Protein AF-A0A6A4GXT6-F1 (afdb_monomer_lite)

InterPro domains:
  IPR006710 Glycoside hydrolase, family 43 [PF04616] (9-56)
  IPR013320 Concanavalin A-like lectin/glucanase domain superfamily [SSF49899] (80-183)
  IPR023296 Glycosyl hydrolase, five-bladed beta-propeller domain superfamily [G3DSA:2.115.10.20] (2-77)
  IPR023296 Glycosyl hydrolase, five-bladed beta-propeller domain superfamily [SSF75005] (7-69)
  IPR041542 Beta-xylosidase, C-terminal Concanavalin A-like domain [PF17851] (83-178)
  IPR051795 Glycosyl Hydrolase Family 43 [PTHR42812] (9-191)

Radius of gyration: 23.07 Å; chains: 1; bounding box: 56×50×61 Å

Structure (mmCIF, N/CA/C/O backbone):
data_AF-A0A6A4GXT6-F1
#
_entry.id   AF-A0A6A4GXT6-F1
#
loop_
_atom_site.group_PDB
_atom_site.id
_atom_site.type_symbol
_atom_site.label_atom_id
_atom_site.label_alt_id
_atom_site.label_comp_id
_atom_site.label_asym_id
_atom_site.label_entity_id
_atom_site.label_seq_id
_atom_site.pdbx_PDB_ins_code
_atom_site.Cartn_x
_atom_site.Cartn_y
_atom_site.Cartn_z
_atom_site.occupancy
_atom_site.B_iso_or_equiv
_atom_site.auth_seq_id
_atom_site.auth_comp_id
_atom_site.auth_asym_id
_atom_site.auth_atom_id
_atom_site.pdbx_PDB_model_num
ATOM 1 N N . PHE A 1 1 ? -6.227 9.324 23.892 1.00 53.94 1 PHE A N 1
ATOM 2 C CA . PHE A 1 1 ? -6.160 10.568 23.080 1.00 53.94 1 PHE A CA 1
ATOM 3 C C . PHE A 1 1 ? -5.254 10.322 21.877 1.00 53.94 1 PHE A C 1
ATOM 5 O O . PHE A 1 1 ? -4.279 9.592 22.027 1.00 53.94 1 PHE A O 1
ATOM 12 N N . ASN A 1 2 ? -5.564 10.877 20.700 1.00 60.19 2 ASN A N 1
ATOM 13 C CA . ASN A 1 2 ? -4.659 10.801 19.546 1.00 60.19 2 ASN A CA 1
ATOM 14 C C . ASN A 1 2 ? -3.368 11.574 19.867 1.00 60.19 2 ASN A C 1
ATOM 16 O O . ASN A 1 2 ? -3.453 12.687 20.381 1.00 60.19 2 ASN A O 1
ATOM 20 N N . GLY A 1 3 ? -2.200 10.978 19.624 1.00 63.56 3 GLY A N 1
ATOM 21 C CA . GLY A 1 3 ? -0.915 11.588 19.983 1.00 63.56 3 GLY A CA 1
ATOM 22 C C . GLY A 1 3 ? -0.600 11.590 21.485 1.00 63.56 3 GLY A C 1
ATOM 23 O O . GLY A 1 3 ? 0.217 12.388 21.929 1.00 63.56 3 GLY A O 1
ATOM 24 N N . ALA A 1 4 ? -1.224 10.707 22.280 1.00 72.69 4 ALA A N 1
ATOM 25 C CA . ALA A 1 4 ? -0.886 10.541 23.702 1.00 72.69 4 ALA A CA 1
ATOM 26 C C . ALA A 1 4 ? 0.595 10.173 23.922 1.00 72.69 4 ALA A C 1
ATOM 28 O O . ALA A 1 4 ? 1.181 10.531 24.939 1.00 72.69 4 ALA A O 1
ATOM 29 N N . SER A 1 5 ? 1.187 9.447 22.970 1.00 77.94 5 SER A N 1
ATOM 30 C CA . SER A 1 5 ? 2.614 9.149 22.905 1.00 77.94 5 SER A CA 1
ATOM 31 C C . SER A 1 5 ? 3.018 8.908 21.455 1.00 77.94 5 SER A C 1
ATOM 33 O O . SER A 1 5 ? 2.308 8.219 20.726 1.00 77.94 5 SER A O 1
ATOM 35 N N . MET A 1 6 ? 4.203 9.382 21.066 1.00 75.62 6 MET A N 1
ATOM 36 C CA . MET A 1 6 ? 4.795 9.089 19.755 1.00 75.62 6 MET A CA 1
ATOM 37 C C . MET A 1 6 ? 5.155 7.606 19.576 1.00 75.62 6 MET A C 1
ATOM 39 O O . MET A 1 6 ? 5.381 7.172 18.451 1.00 75.62 6 MET A O 1
ATOM 43 N N . SER A 1 7 ? 5.196 6.833 20.669 1.00 77.69 7 SER A N 1
ATOM 44 C CA . SER A 1 7 ? 5.396 5.377 20.657 1.00 77.69 7 SER A CA 1
ATOM 45 C C . SER A 1 7 ? 4.109 4.573 20.431 1.00 77.69 7 SER A C 1
ATOM 47 O O . SER A 1 7 ? 4.162 3.346 20.415 1.00 77.69 7 SER A O 1
ATOM 49 N N . LEU A 1 8 ? 2.960 5.238 20.287 1.00 82.88 8 LEU A N 1
ATOM 50 C CA . LEU A 1 8 ? 1.647 4.629 20.062 1.00 82.88 8 LEU A CA 1
ATOM 51 C C . LEU A 1 8 ? 1.078 5.031 18.696 1.00 82.88 8 LEU A C 1
ATOM 53 O O . LEU A 1 8 ? 1.678 5.823 17.970 1.00 82.88 8 LEU A O 1
ATOM 57 N N . LEU A 1 9 ? -0.079 4.474 18.323 1.00 86.38 9 LEU A N 1
ATOM 58 C CA . LEU A 1 9 ? -0.711 4.821 17.051 1.00 86.38 9 LEU A CA 1
ATOM 59 C C . LEU A 1 9 ? -1.005 6.322 16.980 1.00 86.38 9 LEU A C 1
ATOM 61 O O . LEU A 1 9 ? -1.659 6.896 17.854 1.00 86.38 9 LEU A O 1
ATOM 65 N N . ASN A 1 10 ? -0.549 6.932 15.892 1.00 85.94 10 ASN A N 1
ATOM 66 C CA . ASN A 1 10 ? -0.682 8.356 15.625 1.00 85.94 10 ASN A CA 1
ATOM 67 C C . ASN A 1 10 ? -1.693 8.608 14.506 1.00 85.94 10 ASN A C 1
ATOM 69 O O . ASN A 1 10 ? -2.135 7.684 13.821 1.00 85.94 10 ASN A O 1
ATOM 73 N N . SER A 1 11 ? -2.061 9.877 14.313 1.00 87.81 11 SER A N 1
ATOM 74 C CA . SER A 1 11 ? -2.965 10.316 13.240 1.00 87.81 11 SER A CA 1
ATOM 75 C C . SER A 1 11 ? -4.284 9.534 13.192 1.00 87.81 11 SER A C 1
ATOM 77 O O . SER A 1 11 ? -4.843 9.331 12.119 1.00 87.81 11 SER A O 1
ATOM 79 N N . THR A 1 12 ? -4.778 9.088 14.351 1.00 89.19 12 THR A N 1
ATOM 80 C CA . THR A 1 12 ? -5.997 8.276 14.438 1.00 89.19 12 THR A CA 1
ATOM 81 C C . THR A 1 12 ? -7.249 9.110 14.156 1.00 89.19 12 THR A C 1
ATOM 83 O O . THR A 1 12 ? -7.393 10.224 14.666 1.00 89.19 12 THR A O 1
ATOM 86 N N . GLY A 1 13 ? -8.166 8.599 13.331 1.00 89.31 13 GLY A N 1
ATOM 87 C CA . GLY A 1 13 ? -9.367 9.341 12.931 1.00 89.31 13 GLY A CA 1
ATOM 88 C C . GLY A 1 13 ? -10.164 8.676 11.810 1.00 89.31 13 GLY A C 1
ATOM 89 O O . GLY A 1 13 ? -9.946 7.505 11.526 1.00 89.31 13 GLY A O 1
ATOM 90 N N . HIS A 1 14 ? -11.085 9.433 11.192 1.00 94.31 14 HIS A N 1
ATOM 91 C CA . HIS A 1 14 ? -11.902 9.016 10.036 1.00 94.31 14 HIS A CA 1
ATOM 92 C C . HIS A 1 14 ? -12.504 7.621 10.221 1.00 94.31 14 HIS A C 1
ATOM 94 O O . HIS A 1 14 ? -12.054 6.646 9.623 1.00 94.31 14 HIS A O 1
ATOM 100 N N . ALA A 1 15 ? -13.446 7.523 11.146 1.00 93.12 15 ALA A N 1
ATOM 101 C CA . ALA A 1 15 ? -13.826 6.238 11.683 1.00 93.12 15 ALA A CA 1
ATOM 102 C C . ALA A 1 15 ? -15.310 5.967 11.555 1.00 93.12 15 ALA A C 1
ATOM 104 O O . ALA A 1 15 ? -16.108 6.882 11.742 1.00 93.12 15 ALA A O 1
ATOM 105 N N . ASP A 1 16 ? -15.616 4.688 11.393 1.00 96.56 16 ASP A N 1
ATOM 106 C CA . ASP A 1 16 ? -16.964 4.147 11.387 1.00 96.56 16 ASP A CA 1
ATOM 107 C C . ASP A 1 16 ? -17.154 3.204 12.572 1.00 96.56 16 ASP A C 1
ATOM 109 O O . ASP A 1 16 ? -16.228 2.503 12.992 1.00 96.56 16 ASP A O 1
ATOM 113 N N . ILE A 1 17 ? -18.366 3.207 13.122 1.00 96.19 17 ILE A N 1
ATOM 114 C CA . ILE A 1 17 ? -18.785 2.336 14.219 1.00 96.19 17 ILE A CA 1
ATOM 115 C C . ILE A 1 17 ? -19.730 1.284 13.644 1.00 96.19 17 ILE A C 1
ATOM 117 O O . ILE A 1 17 ? -20.636 1.608 12.878 1.00 96.19 17 ILE A O 1
ATOM 121 N N . VAL A 1 18 ? -19.532 0.028 14.029 1.00 96.25 18 VAL A N 1
ATOM 122 C CA . VAL A 1 18 ? -20.335 -1.105 13.574 1.00 96.25 18 VAL A CA 1
ATOM 123 C C . VAL A 1 18 ? -20.685 -2.006 14.752 1.00 96.25 18 VAL A C 1
ATOM 125 O O . VAL A 1 18 ? -19.857 -2.246 15.630 1.00 96.25 18 VAL A O 1
ATOM 128 N N . GLN A 1 19 ? -21.914 -2.513 14.767 1.00 96.75 19 GLN A N 1
ATOM 129 C CA . GLN A 1 19 ? -22.313 -3.588 15.666 1.00 96.75 19 GLN A CA 1
ATOM 130 C C . GLN A 1 19 ? -22.129 -4.929 14.951 1.00 96.75 19 GLN A C 1
ATOM 132 O O . GLN A 1 19 ? -22.645 -5.131 13.851 1.00 96.75 19 GLN A O 1
ATOM 137 N N . ALA A 1 20 ? -21.372 -5.835 15.560 1.00 93.94 20 ALA A N 1
ATOM 138 C CA . ALA A 1 20 ? -21.173 -7.188 15.067 1.00 93.94 20 ALA A CA 1
ATOM 139 C C . ALA A 1 20 ? -22.412 -8.072 15.334 1.00 93.94 20 ALA A C 1
ATOM 141 O O . ALA A 1 20 ? -23.245 -7.734 16.180 1.00 93.94 20 ALA A O 1
ATOM 142 N N . PRO A 1 21 ? -22.551 -9.225 14.646 1.00 95.88 21 PRO A N 1
ATOM 143 C CA . PRO A 1 21 ? -23.698 -10.124 14.822 1.00 95.88 21 PRO A CA 1
ATOM 144 C C . PRO A 1 21 ? -23.874 -10.683 16.240 1.00 95.88 21 PRO A C 1
ATOM 146 O O . PRO A 1 21 ? -24.975 -11.077 16.610 1.00 95.88 21 PRO A O 1
ATOM 149 N N . ASP A 1 22 ? -22.802 -10.722 17.031 1.00 93.62 22 ASP A N 1
ATOM 150 C CA . ASP A 1 22 ? -22.818 -11.133 18.438 1.00 93.62 22 ASP A CA 1
ATOM 151 C C . ASP A 1 22 ? -23.231 -9.999 19.397 1.00 93.62 22 ASP A C 1
ATOM 153 O O . ASP A 1 22 ? -23.242 -10.180 20.613 1.00 93.62 22 ASP A O 1
ATOM 157 N N . GLY A 1 23 ? -23.580 -8.827 18.857 1.00 95.38 23 GLY A N 1
ATOM 158 C CA . GLY A 1 23 ? -24.002 -7.647 19.601 1.00 95.38 23 GLY A CA 1
ATOM 159 C C . GLY A 1 23 ? -22.856 -6.753 20.077 1.00 95.38 23 GLY A C 1
ATOM 160 O O . GLY A 1 23 ? -23.138 -5.649 20.553 1.00 95.38 23 GLY A O 1
ATOM 161 N N . GLN A 1 24 ? -21.593 -7.176 19.928 1.00 94.19 24 GLN A N 1
ATOM 162 C CA . GLN A 1 24 ? -20.432 -6.367 20.300 1.00 94.19 24 GLN A CA 1
ATOM 163 C C . GLN A 1 24 ? -20.275 -5.172 19.362 1.00 94.19 24 GLN A C 1
ATOM 165 O O . GLN A 1 24 ? -20.510 -5.268 18.157 1.00 94.19 24 GLN A O 1
ATOM 170 N N . TRP A 1 25 ? -19.839 -4.040 19.906 1.00 96.56 25 TRP A N 1
ATOM 171 C CA . TRP A 1 25 ? -19.593 -2.839 19.121 1.00 96.56 25 TRP A CA 1
ATOM 172 C C . TRP A 1 25 ? -18.109 -2.659 18.839 1.00 96.56 25 TRP A C 1
ATOM 174 O O . TRP A 1 25 ? -17.251 -2.832 19.704 1.00 96.56 25 TRP A O 1
ATOM 184 N N . TRP A 1 26 ? -17.827 -2.258 17.609 1.00 95.25 26 TRP A N 1
ATOM 185 C CA . TRP A 1 26 ? -16.488 -2.104 17.079 1.00 95.25 26 TRP A CA 1
ATOM 186 C C . TRP A 1 26 ? -16.355 -0.781 16.353 1.00 95.25 26 TRP A C 1
ATOM 188 O O . TRP A 1 26 ? -17.323 -0.235 15.824 1.00 95.25 26 TRP A O 1
ATOM 198 N N . ARG A 1 27 ? -15.128 -0.278 16.299 1.00 92.50 27 ARG A N 1
ATOM 199 C CA . ARG A 1 27 ? -14.781 0.893 15.511 1.00 92.50 27 ARG A CA 1
ATOM 200 C C . ARG A 1 27 ? -13.624 0.569 14.592 1.00 92.50 27 ARG A C 1
ATOM 202 O O . ARG A 1 27 ? -12.613 0.022 15.027 1.00 92.50 27 ARG A O 1
ATOM 209 N N . VAL A 1 28 ? -13.789 0.950 13.334 1.00 93.81 28 VAL A N 1
ATOM 210 C CA . VAL A 1 28 ? -12.745 0.916 12.317 1.00 93.81 28 VAL A CA 1
ATOM 211 C C . VAL A 1 28 ? -12.265 2.342 12.116 1.00 93.81 28 VAL A C 1
ATOM 213 O O . VAL A 1 28 ? -13.079 3.236 11.902 1.00 93.81 28 VAL A O 1
ATOM 216 N N . ALA A 1 29 ? -10.962 2.580 12.203 1.00 92.44 29 ALA A N 1
ATOM 217 C CA . ALA A 1 29 ? -10.384 3.901 11.982 1.00 92.44 29 ALA A CA 1
ATOM 218 C C . ALA A 1 29 ? -9.054 3.788 11.251 1.00 92.44 29 ALA A C 1
ATOM 220 O O . ALA A 1 29 ? -8.362 2.774 11.349 1.00 92.44 29 ALA A O 1
ATOM 221 N N . LEU A 1 30 ? -8.666 4.861 10.568 1.00 92.19 30 LEU A N 1
ATOM 222 C CA . LEU A 1 30 ? -7.298 4.965 10.087 1.00 92.19 30 LEU A CA 1
ATOM 223 C C . LEU A 1 30 ? -6.350 5.341 11.231 1.00 92.19 30 LEU A C 1
ATOM 225 O O . LEU A 1 30 ? -6.755 5.990 12.199 1.00 92.19 30 LEU A O 1
ATOM 229 N N . GLY A 1 31 ? -5.085 4.963 11.095 1.00 88.62 31 GLY A N 1
ATOM 230 C CA . GLY A 1 31 ? -3.996 5.358 11.980 1.00 88.62 31 GLY A CA 1
ATOM 231 C C . GLY A 1 31 ? -2.642 5.174 11.305 1.00 88.62 31 GLY A C 1
ATOM 232 O O . GLY A 1 31 ? -2.542 4.582 10.233 1.00 88.62 31 GLY A O 1
ATOM 233 N N . VAL A 1 32 ? -1.591 5.690 11.926 1.00 86.00 32 VAL A N 1
ATOM 234 C CA . VAL A 1 32 ? -0.210 5.562 11.456 1.00 86.00 32 VAL A CA 1
ATOM 235 C C . VAL A 1 32 ? 0.605 4.924 12.567 1.00 86.00 32 VAL A C 1
ATOM 237 O O . VAL A 1 32 ? 0.578 5.389 13.711 1.00 86.00 32 VAL A O 1
ATOM 240 N N . ARG A 1 33 ? 1.331 3.851 12.245 1.00 84.12 33 ARG A N 1
ATOM 241 C CA . ARG A 1 33 ? 2.234 3.228 13.214 1.00 84.12 33 ARG A CA 1
ATOM 242 C C . ARG A 1 33 ? 3.416 4.138 13.538 1.00 84.12 33 ARG A C 1
ATOM 244 O O . ARG A 1 33 ? 3.899 4.834 12.643 1.00 84.12 33 ARG A O 1
ATOM 251 N N . PRO A 1 34 ? 3.918 4.106 14.783 1.00 78.62 34 PRO A N 1
ATOM 252 C CA . PRO A 1 34 ? 5.216 4.677 15.108 1.00 78.62 34 PRO A CA 1
ATOM 253 C C . PRO A 1 34 ? 6.285 4.120 14.176 1.00 78.62 34 PRO A C 1
ATOM 255 O O . PRO A 1 34 ? 6.460 2.906 14.081 1.00 78.62 34 PRO A O 1
ATOM 258 N N . GLN A 1 35 ? 7.012 5.002 13.507 1.00 70.75 35 GLN A N 1
ATOM 259 C CA . GLN A 1 35 ? 8.153 4.631 12.684 1.00 70.75 35 GLN A CA 1
ATOM 260 C C . GLN A 1 35 ? 9.295 5.601 12.948 1.00 70.75 35 GLN A C 1
ATOM 262 O O . GLN A 1 35 ? 9.080 6.783 13.220 1.00 70.75 35 GLN A O 1
ATOM 267 N N . THR A 1 36 ? 10.519 5.087 12.880 1.00 61.12 36 THR A N 1
ATOM 268 C CA . THR A 1 36 ? 11.744 5.889 12.982 1.00 61.12 36 THR A CA 1
ATOM 269 C C . THR A 1 36 ? 12.091 6.584 11.663 1.00 61.12 36 THR A C 1
ATOM 271 O O . THR A 1 36 ? 12.907 7.501 11.658 1.00 61.12 36 THR A O 1
ATOM 274 N N . THR A 1 37 ? 11.469 6.173 10.554 1.00 56.59 37 THR A N 1
ATOM 275 C CA . THR A 1 37 ? 11.710 6.673 9.194 1.00 56.59 37 THR A CA 1
ATOM 276 C C . THR A 1 37 ? 10.385 6.999 8.500 1.00 56.59 37 THR A C 1
ATOM 278 O O . THR A 1 37 ? 9.391 6.320 8.733 1.00 56.59 37 THR A O 1
ATOM 281 N N . GLY A 1 38 ? 10.369 8.066 7.693 1.00 53.09 38 GLY A N 1
ATOM 282 C CA . GLY A 1 38 ? 9.191 8.852 7.284 1.00 53.09 38 GLY A CA 1
ATOM 283 C C . GLY A 1 38 ? 8.141 8.224 6.353 1.00 53.09 38 GLY A C 1
ATOM 284 O O . GLY A 1 38 ? 7.544 8.952 5.562 1.00 53.09 38 GLY A O 1
ATOM 285 N N . ASP A 1 39 ? 7.867 6.925 6.452 1.00 57.81 39 ASP A N 1
ATOM 286 C CA . ASP A 1 39 ? 6.781 6.276 5.710 1.00 57.81 39 ASP A CA 1
ATOM 287 C C . ASP A 1 39 ? 5.455 6.388 6.484 1.00 57.81 39 ASP A C 1
ATOM 289 O O . ASP A 1 39 ? 5.009 5.467 7.167 1.00 57.81 39 ASP A O 1
ATOM 293 N N . TYR A 1 40 ? 4.784 7.537 6.379 1.00 65.19 40 TYR A N 1
ATOM 294 C CA . TYR A 1 40 ? 3.529 7.828 7.095 1.00 65.19 40 TYR A CA 1
ATOM 295 C C . TYR A 1 40 ? 2.277 7.296 6.381 1.00 65.19 40 TYR A C 1
ATOM 297 O O . TYR A 1 40 ? 1.284 8.010 6.209 1.00 65.19 40 TYR A O 1
ATOM 305 N N . ASN A 1 41 ? 2.307 6.036 5.951 1.00 76.25 41 ASN A N 1
ATOM 306 C CA . ASN A 1 41 ? 1.123 5.410 5.374 1.00 76.25 41 ASN A CA 1
ATOM 307 C C . ASN A 1 41 ? 0.047 5.208 6.446 1.00 76.25 41 ASN A C 1
ATOM 309 O O . ASN A 1 41 ? 0.335 4.863 7.593 1.00 76.25 41 ASN A O 1
ATOM 313 N N . ARG A 1 42 ? -1.209 5.436 6.055 1.00 86.88 42 ARG A N 1
ATOM 314 C CA . ARG A 1 42 ? -2.372 5.208 6.915 1.00 86.88 42 ARG A CA 1
ATOM 315 C C . ARG A 1 42 ? -2.815 3.761 6.763 1.00 86.88 42 ARG A C 1
ATOM 317 O O . ARG A 1 42 ? -3.048 3.306 5.647 1.00 86.88 42 ARG A O 1
ATOM 324 N N . GLU A 1 43 ? -2.956 3.079 7.882 1.00 87.06 43 GLU A N 1
ATOM 325 C CA . GLU A 1 43 ? -3.436 1.706 7.978 1.00 87.06 43 GLU A CA 1
ATOM 326 C C . GLU A 1 43 ? -4.788 1.684 8.684 1.00 87.06 43 GLU A C 1
ATOM 328 O O . GLU A 1 43 ? -5.135 2.617 9.412 1.00 87.06 43 GLU A O 1
ATOM 333 N N . THR A 1 44 ? -5.550 0.620 8.463 1.00 88.81 44 THR A N 1
ATOM 334 C CA . THR A 1 44 ? -6.856 0.427 9.090 1.00 88.81 44 THR A CA 1
ATOM 335 C C . THR A 1 44 ? -6.702 -0.365 10.383 1.00 88.81 44 THR A C 1
ATOM 337 O O . THR A 1 44 ? -6.139 -1.456 10.380 1.00 88.81 44 THR A O 1
ATOM 340 N N . PHE A 1 45 ? -7.241 0.169 11.476 1.00 88.38 45 PHE A N 1
ATOM 341 C CA . PHE A 1 45 ? -7.244 -0.452 12.797 1.00 88.38 45 PHE A CA 1
ATOM 342 C C . PHE A 1 45 ? -8.670 -0.710 13.268 1.00 88.38 45 PHE A C 1
ATOM 344 O O . PHE A 1 45 ? -9.581 0.064 12.968 1.00 88.38 45 PHE A O 1
ATOM 351 N N . LEU A 1 46 ? -8.833 -1.780 14.043 1.00 90.31 46 LEU A N 1
ATOM 352 C CA . LEU A 1 46 ? -10.087 -2.201 14.654 1.00 90.31 46 LEU A CA 1
ATOM 353 C C . LEU A 1 46 ? -9.930 -2.197 16.179 1.00 90.31 46 LEU A C 1
ATOM 355 O O . LEU A 1 46 ? -8.927 -2.688 16.693 1.00 90.31 46 LEU A O 1
ATOM 359 N N . PHE A 1 47 ? -10.903 -1.645 16.901 1.00 90.94 47 PHE A N 1
ATOM 360 C CA . PHE A 1 47 ? -10.883 -1.583 18.366 1.00 90.94 47 PHE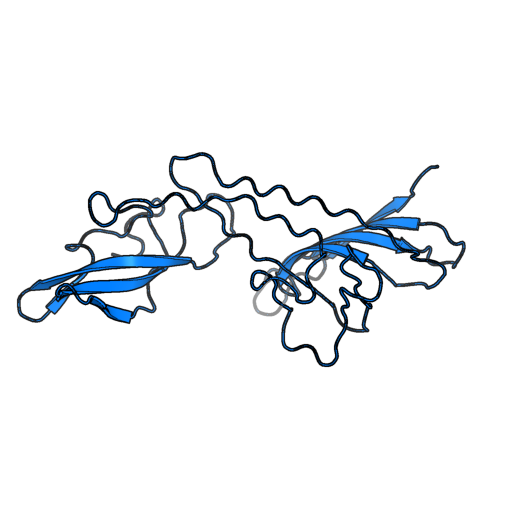 A CA 1
ATOM 361 C C . PHE A 1 47 ? -12.299 -1.628 18.959 1.00 90.94 47 PHE A C 1
ATOM 363 O O . PHE A 1 47 ? -13.258 -1.258 18.271 1.00 90.94 47 PHE A O 1
ATOM 370 N N . PRO A 1 48 ? -12.450 -2.096 20.213 1.00 93.75 48 PRO A N 1
ATOM 371 C CA . PRO A 1 48 ? -13.759 -2.288 20.821 1.00 93.75 48 PRO A CA 1
ATOM 372 C C . PRO A 1 48 ? -14.403 -0.951 21.195 1.00 93.75 48 PRO A C 1
ATOM 374 O O . PRO A 1 48 ? -13.724 0.047 21.468 1.00 93.75 48 PRO A O 1
ATOM 377 N N . VAL A 1 49 ? -15.731 -0.951 21.235 1.00 95.62 49 VAL A N 1
ATOM 378 C CA . VAL A 1 49 ? -16.555 0.170 21.686 1.00 95.62 49 VAL A CA 1
ATOM 379 C C . VAL A 1 49 ? -17.491 -0.328 22.778 1.00 95.62 49 VAL A C 1
ATOM 381 O O . VAL A 1 49 ? -18.216 -1.302 22.591 1.00 95.62 49 VAL A O 1
ATOM 384 N N . THR A 1 50 ? -17.485 0.350 23.918 1.00 95.31 50 THR A N 1
ATOM 385 C CA . THR A 1 50 ? -18.498 0.188 24.966 1.00 95.31 50 THR A CA 1
ATOM 386 C C . THR A 1 50 ? -19.425 1.396 24.973 1.00 95.31 50 THR A C 1
ATOM 388 O O . THR A 1 50 ? -19.123 2.412 24.353 1.00 95.31 50 THR A O 1
ATOM 391 N N . TRP A 1 51 ? -20.571 1.286 25.638 1.00 96.00 51 TRP A N 1
ATOM 392 C CA . TRP A 1 51 ? -21.523 2.385 25.784 1.00 96.00 51 TRP A CA 1
ATOM 393 C C . TRP A 1 51 ? -21.708 2.685 27.267 1.00 96.00 51 TRP A C 1
ATOM 395 O O . TRP A 1 51 ? -22.010 1.778 28.041 1.00 96.00 51 TRP A O 1
ATOM 405 N N . GLU A 1 52 ? -21.520 3.943 27.648 1.00 96.44 52 GLU A N 1
ATOM 406 C CA . GLU A 1 52 ? -21.685 4.446 29.013 1.00 96.44 52 GLU A CA 1
ATOM 407 C C . GLU A 1 52 ? -22.554 5.701 28.936 1.00 96.44 52 GLU A C 1
ATOM 409 O O . GLU A 1 52 ? -22.228 6.620 28.190 1.00 96.44 52 GLU A O 1
ATOM 414 N N . ASP A 1 53 ? -23.691 5.717 29.638 1.00 96.06 53 ASP A N 1
ATOM 415 C CA . ASP A 1 53 ? -24.653 6.830 29.618 1.00 96.06 53 ASP A CA 1
ATOM 416 C C . ASP A 1 53 ? -25.023 7.305 28.197 1.00 96.06 53 ASP A C 1
ATOM 418 O O . ASP A 1 53 ? -25.038 8.497 27.901 1.00 96.06 53 ASP A O 1
ATOM 422 N N . GLU A 1 54 ? -25.287 6.348 27.299 1.00 95.25 54 GLU A N 1
ATOM 423 C CA . GLU A 1 54 ? -25.594 6.568 25.871 1.00 95.25 54 GLU A CA 1
ATOM 424 C C . GLU A 1 54 ? -24.443 7.161 25.032 1.00 95.25 54 GLU A C 1
ATOM 426 O O . GLU A 1 54 ? -24.615 7.431 23.842 1.00 95.25 54 GLU A O 1
ATOM 431 N N . TRP A 1 55 ? -23.238 7.283 25.597 1.00 96.06 55 TRP A N 1
ATOM 432 C CA . TRP A 1 55 ? -22.040 7.724 24.888 1.00 96.06 55 TRP A CA 1
ATOM 433 C C . TRP A 1 55 ? -21.111 6.555 24.540 1.00 96.06 55 TRP A C 1
ATOM 435 O O . TRP A 1 55 ? -20.829 5.707 25.391 1.00 96.06 55 TRP A O 1
ATOM 445 N N . PRO A 1 56 ? -20.577 6.502 23.305 1.00 94.81 56 PRO A N 1
ATOM 446 C CA . PRO A 1 56 ? -19.616 5.480 22.933 1.00 94.81 56 PRO A CA 1
ATOM 447 C C . PRO A 1 56 ? -18.248 5.767 23.563 1.00 94.81 56 PRO A C 1
ATOM 449 O O . PRO A 1 56 ? -17.645 6.823 23.360 1.00 94.81 56 PRO A O 1
ATOM 452 N N . VAL A 1 57 ? -17.719 4.775 24.269 1.00 94.62 57 VAL A N 1
ATOM 453 C CA . VAL A 1 57 ? -16.386 4.771 24.863 1.00 94.62 57 VAL A CA 1
ATOM 454 C C . VAL A 1 57 ? -15.490 3.855 24.040 1.00 94.62 57 VAL A C 1
ATOM 456 O O . VAL A 1 57 ? -15.645 2.635 23.997 1.00 94.62 57 VAL A O 1
ATOM 459 N N . PHE A 1 58 ? -14.529 4.459 23.348 1.00 92.00 58 PHE A N 1
ATOM 460 C CA . PHE A 1 58 ? -13.614 3.733 22.474 1.00 92.00 58 PHE A CA 1
ATOM 461 C C . PHE A 1 58 ? -12.453 3.150 23.257 1.00 92.00 58 PHE A C 1
ATOM 463 O O . PHE A 1 58 ? -11.815 3.869 24.027 1.00 92.00 58 PHE A O 1
ATOM 470 N N . ASN A 1 59 ? -12.153 1.873 23.015 1.00 91.69 59 ASN A N 1
ATOM 471 C CA . ASN A 1 59 ? -11.038 1.170 23.641 1.00 91.69 59 ASN A CA 1
ATOM 472 C C . ASN A 1 59 ? -10.994 1.371 25.170 1.00 91.69 59 ASN A C 1
ATOM 474 O O . ASN A 1 59 ? -9.930 1.598 25.741 1.00 91.69 59 ASN A O 1
ATOM 478 N N . HIS A 1 60 ? -12.158 1.395 25.830 1.00 90.88 60 HIS A N 1
ATOM 479 C CA . HIS A 1 60 ? -12.279 1.643 27.275 1.00 90.88 60 HIS A CA 1
ATOM 480 C C . HIS A 1 60 ? -11.573 2.933 27.755 1.00 90.88 60 HIS A C 1
ATOM 482 O O . HIS A 1 60 ? -10.981 2.979 28.834 1.00 90.88 60 HIS A O 1
ATOM 488 N N . GLY A 1 61 ? -11.549 3.971 26.911 1.00 89.94 61 GLY A N 1
ATOM 489 C CA . GLY A 1 61 ? -10.878 5.245 27.185 1.00 89.94 61 GLY A CA 1
ATOM 490 C C . GLY A 1 61 ? -9.349 5.208 27.051 1.00 89.94 61 GLY A C 1
ATOM 491 O O . GLY A 1 61 ? -8.694 6.234 27.249 1.00 89.94 61 GLY A O 1
ATOM 492 N N . GLN A 1 62 ? -8.762 4.064 26.688 1.00 88.44 62 GLN A N 1
ATOM 493 C CA . GLN A 1 62 ? -7.315 3.889 26.584 1.00 88.44 62 GLN A CA 1
ATOM 494 C C . GLN A 1 62 ? -6.764 4.360 25.227 1.00 88.44 62 GLN A C 1
ATOM 496 O O . GLN A 1 62 ? -7.446 4.268 24.198 1.00 88.44 62 GLN A O 1
ATOM 501 N N . PRO A 1 63 ? -5.508 4.846 25.176 1.00 86.56 63 PRO A N 1
ATOM 502 C CA . PRO A 1 63 ? -4.812 5.110 23.919 1.00 86.56 63 PRO A CA 1
ATOM 503 C C . PRO A 1 63 ? -4.792 3.892 22.985 1.00 86.56 63 PRO A C 1
ATOM 505 O O . PRO A 1 63 ? -4.729 2.753 23.441 1.00 86.56 63 PRO A O 1
ATOM 508 N N . LEU A 1 64 ? -4.813 4.138 21.674 1.00 86.06 64 LEU A N 1
ATOM 509 C CA . LEU A 1 64 ? -4.744 3.075 20.674 1.00 86.06 64 LEU A CA 1
ATOM 510 C C . LEU A 1 64 ? -3.291 2.631 20.454 1.00 86.06 64 LEU A C 1
ATOM 512 O O . LEU A 1 64 ? -2.394 3.453 20.255 1.00 86.06 64 LEU A O 1
ATOM 516 N N . SER A 1 65 ? -3.075 1.321 20.455 1.00 82.81 65 SER A N 1
ATOM 517 C CA . SER A 1 65 ? -1.806 0.646 20.166 1.00 82.81 65 SER A CA 1
ATOM 518 C C . SER A 1 65 ? -1.953 -0.267 18.949 1.00 82.81 65 SER A C 1
ATOM 520 O O . SER A 1 65 ? -3.060 -0.546 18.496 1.00 82.81 65 SER A O 1
ATOM 522 N N . THR A 1 66 ? -0.829 -0.737 18.405 1.00 79.69 66 THR A N 1
ATOM 523 C CA . THR A 1 66 ? -0.812 -1.685 17.275 1.00 79.69 66 THR A CA 1
ATOM 524 C C . THR A 1 66 ? -1.463 -3.021 17.607 1.00 79.69 66 THR A C 1
ATOM 526 O O . THR A 1 66 ? -1.993 -3.681 16.723 1.00 79.69 66 THR A O 1
ATOM 529 N N . GLU A 1 67 ? -1.410 -3.413 18.876 1.00 79.31 67 GLU A N 1
ATOM 530 C CA . GLU A 1 67 ? -2.002 -4.635 19.401 1.00 79.31 67 GLU A CA 1
ATOM 531 C C . GLU A 1 67 ? -2.776 -4.279 20.670 1.00 79.31 67 GLU A C 1
ATOM 533 O O . GLU A 1 67 ? -2.266 -3.535 21.515 1.00 79.31 67 GLU A O 1
ATOM 538 N N . ILE A 1 68 ? -3.998 -4.797 20.803 1.00 81.12 68 ILE A N 1
ATOM 539 C CA . ILE A 1 68 ? -4.831 -4.627 21.998 1.00 81.12 68 ILE A CA 1
ATOM 540 C C . ILE A 1 68 ? -5.056 -6.022 22.600 1.00 81.12 68 ILE A C 1
ATOM 542 O O . ILE A 1 68 ? -5.783 -6.830 22.012 1.00 81.12 68 ILE A O 1
ATOM 546 N N . PRO A 1 69 ? -4.401 -6.354 23.729 1.00 79.25 69 PRO A N 1
ATOM 547 C CA . PRO A 1 69 ? -4.494 -7.681 24.327 1.00 79.25 69 PRO A CA 1
ATOM 548 C C . PRO A 1 69 ? -5.933 -8.063 24.678 1.00 79.25 69 PRO A C 1
ATOM 550 O O . PRO A 1 69 ? -6.686 -7.249 25.205 1.00 79.25 69 PRO A O 1
ATOM 553 N N . GLY A 1 70 ? -6.302 -9.320 24.422 1.00 78.25 70 GLY A N 1
ATOM 554 C CA . GLY A 1 70 ? -7.602 -9.868 24.825 1.00 78.25 70 GLY A CA 1
ATOM 555 C C . GLY A 1 70 ? -8.802 -9.405 23.993 1.00 78.25 70 GLY A C 1
ATOM 556 O O . GLY A 1 70 ? -9.923 -9.759 24.337 1.00 78.25 70 GLY A O 1
ATOM 557 N N . VAL A 1 71 ? -8.583 -8.650 22.910 1.00 80.06 71 VAL A N 1
ATOM 558 C CA . VAL A 1 71 ? -9.659 -8.146 22.039 1.00 80.06 71 VAL A CA 1
ATOM 559 C C . VAL A 1 71 ? -9.977 -9.115 20.902 1.00 80.06 71 VAL A C 1
ATOM 561 O O . VAL A 1 71 ? -11.114 -9.548 20.760 1.00 80.06 71 VAL A O 1
ATOM 564 N N . LEU A 1 72 ? -8.979 -9.484 20.100 1.00 76.88 72 LEU A N 1
ATOM 565 C CA . LEU A 1 72 ? -9.115 -10.481 19.038 1.00 76.88 72 LEU A CA 1
ATOM 566 C C . LEU A 1 72 ? -7.912 -11.417 19.052 1.00 76.88 72 LEU A C 1
ATOM 568 O O . LEU A 1 72 ? -6.798 -11.022 19.403 1.00 76.88 72 LEU A O 1
ATOM 572 N N . THR A 1 73 ? -8.140 -12.672 18.670 1.00 75.62 73 THR A N 1
ATOM 573 C CA . THR A 1 73 ? -7.051 -13.625 18.466 1.00 75.62 73 THR A CA 1
ATOM 574 C C . THR A 1 73 ? -6.287 -13.248 17.204 1.00 75.62 73 THR A C 1
ATOM 576 O O . THR A 1 73 ? -6.879 -13.122 16.133 1.00 75.62 73 THR A O 1
ATOM 579 N N . ASP A 1 74 ? -4.972 -13.093 17.339 1.00 69.94 74 ASP A N 1
ATOM 580 C CA . ASP A 1 74 ? -4.074 -12.889 16.208 1.00 69.94 74 ASP A CA 1
ATOM 581 C C . ASP A 1 74 ? -4.152 -14.095 15.261 1.00 69.94 74 ASP A C 1
ATOM 583 O O . ASP A 1 74 ? -3.848 -15.227 15.651 1.00 69.94 74 ASP A O 1
ATOM 587 N N . GLN A 1 75 ? -4.599 -13.861 14.028 1.00 65.56 75 GLN A N 1
ATOM 588 C CA . GLN A 1 75 ? -4.616 -14.881 12.988 1.00 65.56 75 GLN A CA 1
ATOM 589 C C . GLN A 1 75 ? -3.328 -14.794 12.165 1.00 65.56 75 GLN A C 1
ATOM 591 O O . GLN A 1 75 ? -2.935 -13.734 11.679 1.00 65.56 75 GLN A O 1
ATOM 596 N N . SER A 1 76 ? -2.653 -15.929 11.981 1.00 60.34 76 SER A N 1
ATOM 597 C CA . SER A 1 76 ? -1.419 -15.993 11.197 1.00 60.34 76 SER A CA 1
ATOM 598 C C . SER A 1 76 ? -1.722 -15.815 9.706 1.00 60.34 76 SER A C 1
ATOM 600 O O . SER A 1 76 ? -2.195 -16.747 9.058 1.00 60.34 76 SER A O 1
ATOM 602 N N . HIS A 1 77 ? -1.419 -14.639 9.152 1.00 57.41 77 HIS A N 1
ATOM 603 C CA . HIS A 1 77 ? -1.699 -14.313 7.744 1.00 57.41 77 HIS A CA 1
ATOM 604 C C . HIS A 1 77 ? -0.463 -14.060 6.876 1.00 57.41 77 HIS A C 1
ATOM 606 O O . HIS A 1 77 ? -0.591 -13.643 5.725 1.00 57.41 77 HIS A O 1
ATOM 612 N N . LEU A 1 78 ? 0.746 -14.309 7.377 1.00 62.19 78 LEU A N 1
ATOM 613 C CA . LEU A 1 78 ? 1.946 -14.093 6.572 1.00 62.19 78 LEU A CA 1
ATOM 614 C C . LEU A 1 78 ? 2.175 -15.298 5.655 1.00 62.19 78 LEU A C 1
ATOM 616 O O . LEU A 1 78 ? 2.839 -16.260 6.028 1.00 62.19 78 LEU A O 1
ATOM 620 N N . SER A 1 79 ? 1.594 -15.236 4.458 1.00 65.44 79 SER A N 1
ATOM 621 C CA . SER A 1 79 ? 1.998 -16.075 3.331 1.00 65.44 79 SER A CA 1
ATOM 622 C C . SER A 1 79 ? 2.941 -15.285 2.429 1.00 65.44 79 SER A C 1
ATOM 624 O O . SER A 1 79 ? 2.765 -14.082 2.212 1.00 65.44 79 SER A O 1
ATOM 626 N N . ASP A 1 80 ? 3.972 -15.957 1.926 1.00 71.94 80 ASP A N 1
ATOM 627 C CA . ASP A 1 80 ? 4.810 -15.384 0.884 1.00 71.94 80 ASP A CA 1
ATOM 628 C C . ASP A 1 80 ? 3.955 -15.169 -0.368 1.00 71.94 80 ASP A C 1
ATOM 630 O O . ASP A 1 80 ? 3.296 -16.087 -0.853 1.00 71.94 80 ASP A O 1
ATOM 634 N N . PHE A 1 81 ? 3.974 -13.951 -0.907 1.00 77.81 81 PHE A N 1
ATOM 635 C CA . PHE A 1 81 ? 3.337 -13.672 -2.188 1.00 77.81 81 PHE A CA 1
ATOM 636 C C . PHE A 1 81 ? 4.291 -14.022 -3.330 1.00 77.81 81 PHE A C 1
ATOM 638 O O . PHE A 1 81 ? 5.382 -13.449 -3.425 1.00 77.81 81 PHE A O 1
ATOM 645 N N . TYR A 1 82 ? 3.845 -14.904 -4.218 1.00 82.31 82 TYR A N 1
ATOM 646 C CA . TYR A 1 82 ? 4.540 -15.284 -5.439 1.00 82.31 82 TYR A CA 1
ATOM 647 C C . TYR A 1 82 ? 3.533 -15.387 -6.584 1.00 82.31 82 TYR A C 1
ATOM 649 O O . TYR A 1 82 ? 2.492 -16.016 -6.427 1.00 82.31 82 TYR A O 1
ATOM 657 N N . ASP A 1 83 ? 3.863 -14.776 -7.720 1.00 85.56 83 ASP A N 1
ATOM 658 C CA . ASP A 1 83 ? 3.091 -14.876 -8.957 1.00 85.56 83 ASP A CA 1
ATOM 659 C C . ASP A 1 83 ? 4.047 -15.291 -10.084 1.00 85.56 83 ASP A C 1
ATOM 661 O O . ASP A 1 83 ? 5.063 -14.629 -10.330 1.00 85.56 83 ASP A O 1
ATOM 665 N N . ASP A 1 84 ? 3.750 -16.423 -10.718 1.00 89.62 84 ASP A N 1
ATOM 666 C CA . ASP A 1 84 ? 4.480 -16.959 -11.869 1.00 89.62 84 ASP A CA 1
ATOM 667 C C . ASP A 1 84 ? 3.850 -16.563 -13.212 1.00 89.62 84 ASP A C 1
ATOM 669 O O . ASP A 1 84 ? 4.357 -16.940 -14.271 1.00 89.62 84 ASP A O 1
ATOM 673 N N . PHE A 1 85 ? 2.768 -15.779 -13.177 1.00 90.88 85 PHE A N 1
ATOM 674 C CA . PHE A 1 85 ? 2.038 -15.287 -14.338 1.00 90.88 85 PHE A CA 1
ATOM 675 C C . PHE A 1 85 ? 1.522 -16.405 -15.258 1.00 90.88 85 PHE A C 1
ATOM 677 O O . PHE A 1 85 ? 1.468 -16.239 -16.481 1.00 90.88 85 PHE A O 1
ATOM 684 N N . THR A 1 86 ? 1.162 -17.558 -14.684 1.00 92.31 86 THR A N 1
ATOM 685 C CA . THR A 1 86 ? 0.506 -18.663 -15.408 1.00 92.31 86 THR A CA 1
ATOM 686 C C . THR A 1 86 ? -1.017 -18.531 -15.462 1.00 92.31 86 THR A C 1
ATOM 688 O O . THR A 1 86 ? -1.646 -19.116 -16.343 1.00 92.31 86 THR A O 1
ATOM 691 N N . SER A 1 87 ? -1.604 -17.735 -14.563 1.00 91.06 87 SER A N 1
ATOM 692 C CA . SER A 1 87 ? -3.033 -17.404 -14.554 1.00 91.06 87 SER A CA 1
ATOM 693 C C . SER A 1 87 ? -3.456 -16.618 -15.805 1.00 91.06 87 SER A C 1
ATOM 695 O O . SER A 1 87 ? -2.684 -15.842 -16.371 1.00 91.06 87 SER A O 1
ATOM 697 N N . GLU A 1 88 ? -4.719 -16.771 -16.217 1.00 89.12 88 GLU A N 1
ATOM 698 C CA . GLU A 1 88 ? -5.318 -15.990 -17.311 1.00 89.12 88 GLU A CA 1
ATOM 699 C C . GLU A 1 88 ? -5.576 -14.526 -16.919 1.00 89.12 88 GLU A C 1
ATOM 701 O O . GLU A 1 88 ? -5.613 -13.640 -17.778 1.00 89.12 88 GLU A O 1
ATOM 706 N N . THR A 1 89 ? -5.732 -14.263 -15.619 1.00 91.25 89 THR A N 1
ATOM 707 C CA . THR A 1 89 ? -5.990 -12.935 -15.057 1.00 91.25 89 THR A CA 1
ATOM 708 C C . THR A 1 89 ? -4.943 -12.561 -14.021 1.00 91.25 89 THR A C 1
ATOM 710 O O . THR A 1 89 ? -4.446 -13.413 -13.286 1.00 91.25 89 THR A O 1
ATOM 713 N N . LEU A 1 90 ? -4.646 -11.264 -13.943 1.00 89.88 90 LEU A N 1
ATOM 714 C CA . LEU A 1 90 ? -3.733 -10.712 -12.949 1.00 89.88 90 LEU A CA 1
ATOM 715 C C . LEU A 1 90 ? -4.334 -10.867 -11.542 1.00 89.88 90 LEU A C 1
ATOM 717 O O . LEU A 1 90 ? -5.535 -10.651 -11.371 1.00 89.88 90 LEU A O 1
ATOM 721 N N . ASP A 1 91 ? -3.512 -11.230 -10.555 1.00 88.88 91 ASP A N 1
ATOM 722 C CA . ASP A 1 91 ? -3.961 -11.348 -9.165 1.00 88.88 91 ASP A CA 1
ATOM 723 C C . ASP A 1 91 ? -4.528 -10.016 -8.640 1.00 88.88 91 ASP A C 1
ATOM 725 O O . ASP A 1 91 ? -4.063 -8.930 -9.000 1.00 88.88 91 ASP A O 1
ATOM 729 N N . ILE A 1 92 ? -5.522 -10.091 -7.753 1.00 87.06 92 ILE A N 1
ATOM 730 C CA . ILE A 1 92 ? -6.197 -8.911 -7.190 1.00 87.06 92 ILE A CA 1
ATOM 731 C C . ILE A 1 92 ? -5.256 -8.003 -6.380 1.00 87.06 92 ILE A C 1
ATOM 733 O O . ILE A 1 92 ? -5.556 -6.830 -6.163 1.00 87.06 92 ILE A O 1
ATOM 737 N N . SER A 1 93 ? -4.100 -8.515 -5.951 1.00 85.19 93 SER A N 1
ATOM 738 C CA . SER A 1 93 ? -3.075 -7.747 -5.237 1.00 85.19 93 SER A CA 1
ATOM 739 C C . SER A 1 93 ? -2.391 -6.691 -6.107 1.00 85.19 93 SER A C 1
ATOM 741 O O . SER A 1 93 ? -1.720 -5.798 -5.575 1.00 85.19 93 SER A O 1
ATOM 743 N N . TYR A 1 94 ? -2.510 -6.796 -7.432 1.00 88.12 94 TYR A N 1
ATOM 744 C CA . TYR A 1 94 ? -1.956 -5.815 -8.348 1.00 88.12 94 TYR A CA 1
ATOM 745 C C . TYR A 1 94 ? -2.891 -4.626 -8.539 1.00 88.12 94 TYR A C 1
ATOM 747 O O . TYR A 1 94 ? -4.099 -4.767 -8.711 1.00 88.12 94 TYR A O 1
ATOM 755 N N . TYR A 1 95 ? -2.303 -3.437 -8.606 1.00 87.75 95 TYR A N 1
ATOM 756 C CA . TYR A 1 95 ? -3.011 -2.215 -8.956 1.00 87.75 95 TYR A CA 1
ATOM 757 C C . TYR A 1 95 ? -2.286 -1.457 -10.066 1.00 87.75 95 TYR A C 1
ATOM 759 O O . TYR A 1 95 ? -1.079 -1.606 -10.292 1.00 87.75 95 TYR A O 1
ATOM 767 N N . PHE A 1 96 ? -3.047 -0.611 -10.753 1.00 88.06 96 PHE A N 1
ATOM 768 C CA . PHE A 1 96 ? -2.531 0.305 -11.757 1.00 88.06 96 PHE A CA 1
ATOM 769 C C . PHE A 1 96 ? -2.447 1.708 -11.181 1.00 88.06 96 PHE A C 1
ATOM 771 O O . PHE A 1 96 ? -3.311 2.140 -10.415 1.00 88.06 96 PHE A O 1
ATOM 778 N N . LEU A 1 97 ? -1.415 2.445 -11.583 1.00 85.94 97 LEU A N 1
ATOM 779 C CA . LEU A 1 97 ? -1.384 3.874 -11.323 1.00 85.94 97 LEU A CA 1
ATOM 780 C C . LEU A 1 97 ? -2.480 4.547 -12.159 1.00 85.94 97 LEU A C 1
ATOM 782 O O . LEU A 1 97 ? -2.352 4.650 -13.380 1.00 85.94 97 LEU A O 1
ATOM 786 N N . ARG A 1 98 ? -3.526 5.041 -11.483 1.00 84.75 98 ARG A N 1
ATOM 787 C CA . ARG A 1 98 ? -4.705 5.685 -12.095 1.00 84.75 98 ARG A CA 1
ATOM 788 C C . ARG A 1 98 ? -5.488 4.723 -13.005 1.00 84.75 98 ARG A C 1
ATOM 790 O O . ARG A 1 98 ? -5.297 3.511 -12.981 1.00 84.75 98 ARG A O 1
ATOM 797 N N . THR A 1 99 ? -6.402 5.275 -13.800 1.00 85.56 99 THR A N 1
ATOM 798 C CA . THR A 1 99 ? -7.203 4.528 -14.774 1.00 85.56 99 THR A CA 1
ATOM 799 C C . THR A 1 99 ? -6.410 4.303 -16.067 1.00 85.56 99 THR A C 1
ATOM 801 O O . THR A 1 99 ? -6.011 5.278 -16.712 1.00 85.56 99 THR A O 1
ATOM 804 N N . PRO A 1 100 ? -6.194 3.048 -16.500 1.00 82.50 100 PRO A N 1
ATOM 805 C CA . PRO A 1 100 ? -5.570 2.773 -17.788 1.00 82.50 100 PRO A CA 1
ATOM 806 C C . PRO A 1 100 ? -6.442 3.265 -18.952 1.00 82.50 100 PRO A C 1
ATOM 808 O O . PRO A 1 100 ? -7.587 2.848 -19.093 1.00 82.50 100 PRO A O 1
ATOM 811 N N . TYR A 1 101 ? -5.888 4.101 -19.835 1.00 82.25 101 TYR A N 1
ATOM 812 C CA . TYR A 1 101 ? -6.580 4.553 -21.057 1.00 82.25 101 TYR A CA 1
ATOM 813 C C . TYR A 1 101 ? -6.723 3.454 -22.118 1.00 82.25 101 TYR A C 1
ATOM 815 O O . TYR A 1 101 ? -7.595 3.514 -22.979 1.00 82.25 101 TYR A O 1
ATOM 823 N N . LYS A 1 102 ? -5.822 2.471 -22.091 1.00 87.25 102 LYS A N 1
ATOM 824 C CA . LYS A 1 102 ? -5.828 1.286 -22.948 1.00 87.25 102 LYS A CA 1
ATOM 825 C C . LYS A 1 102 ? -5.125 0.148 -22.228 1.00 87.25 102 LYS A C 1
ATOM 827 O O . LYS A 1 102 ? -4.269 0.391 -21.374 1.00 87.25 102 LYS A O 1
ATOM 832 N N . THR A 1 103 ? -5.414 -1.082 -22.629 1.00 87.38 103 THR A N 1
ATOM 833 C CA . THR A 1 103 ? -4.674 -2.249 -22.148 1.00 87.38 103 THR A CA 1
ATOM 834 C C . THR A 1 103 ? -3.199 -2.123 -22.526 1.00 87.38 103 THR A C 1
ATOM 836 O O . THR A 1 103 ? -2.852 -1.932 -23.693 1.00 87.38 103 THR A O 1
ATOM 839 N N . PHE A 1 104 ? -2.321 -2.219 -21.529 1.00 88.31 104 PHE A N 1
ATOM 840 C CA . PHE A 1 104 ? -0.870 -2.108 -21.699 1.00 88.31 104 PHE A CA 1
ATOM 841 C C . PHE A 1 104 ? -0.116 -3.329 -21.162 1.00 88.31 104 PHE A C 1
ATOM 843 O O . PHE A 1 104 ? 1.110 -3.318 -21.144 1.00 88.31 104 PHE A O 1
ATOM 850 N N . TYR A 1 105 ? -0.820 -4.390 -20.766 1.00 90.06 105 TYR A N 1
ATOM 851 C CA . TYR A 1 105 ? -0.211 -5.638 -20.321 1.00 90.06 105 TYR A CA 1
ATOM 852 C C . TYR A 1 105 ? -0.836 -6.860 -20.999 1.00 90.06 105 TYR A C 1
ATOM 854 O O . TYR A 1 105 ? -1.908 -6.772 -21.595 1.00 90.06 105 TYR A O 1
ATOM 862 N N . SER A 1 106 ? -0.142 -7.995 -20.941 1.00 90.31 106 SER A N 1
ATOM 863 C CA . SER A 1 106 ? -0.652 -9.286 -21.404 1.00 90.31 106 SER A CA 1
ATOM 864 C C . SER A 1 106 ? 0.028 -10.431 -20.655 1.00 90.31 106 SER A C 1
ATOM 866 O O . SER A 1 106 ? 1.250 -10.415 -20.503 1.00 90.31 106 SER A O 1
ATOM 868 N N . LEU A 1 107 ? -0.765 -11.420 -20.237 1.00 92.75 107 LEU A N 1
ATOM 869 C CA . LEU A 1 107 ? -0.302 -12.692 -19.657 1.00 92.75 107 LEU A CA 1
ATOM 870 C C . LEU A 1 107 ? -0.216 -13.810 -20.715 1.00 92.75 107 LEU A C 1
ATOM 872 O O . LEU A 1 107 ? 0.466 -14.813 -20.540 1.00 92.75 107 LEU A O 1
ATOM 876 N N . THR A 1 108 ? -0.861 -13.614 -21.868 1.00 92.31 108 THR A N 1
ATOM 877 C CA . THR A 1 108 ? -0.975 -14.616 -22.939 1.00 92.31 108 THR A CA 1
ATOM 878 C C . THR A 1 108 ? 0.001 -14.389 -24.091 1.00 92.31 108 THR A C 1
ATOM 880 O O . THR A 1 108 ? 0.354 -15.330 -24.797 1.00 92.31 108 THR A O 1
ATOM 883 N N . ALA A 1 109 ? 0.512 -13.164 -24.273 1.00 90.81 109 ALA A N 1
ATOM 884 C CA . ALA A 1 109 ? 1.500 -12.850 -25.312 1.00 90.81 109 ALA A CA 1
ATOM 885 C C . ALA A 1 109 ? 2.834 -13.597 -25.124 1.00 90.81 109 ALA A C 1
ATOM 887 O O . ALA A 1 109 ? 3.649 -13.661 -26.048 1.00 90.81 109 ALA A O 1
ATOM 888 N N . ARG A 1 110 ? 3.094 -14.097 -23.912 1.00 88.62 110 ARG A N 1
ATOM 889 C CA . ARG A 1 110 ? 4.145 -15.064 -23.599 1.00 88.62 110 ARG A CA 1
ATOM 890 C C . ARG A 1 110 ? 3.749 -15.786 -22.299 1.00 88.62 110 ARG A C 1
ATOM 892 O O . ARG A 1 110 ? 3.952 -15.196 -21.244 1.00 88.62 110 ARG A O 1
ATOM 899 N N . PRO A 1 111 ? 3.198 -17.010 -22.363 1.00 89.94 111 PRO A N 1
ATOM 900 C CA . PRO A 1 111 ? 2.753 -17.740 -21.174 1.00 89.94 111 PRO A CA 1
ATOM 901 C C . PRO A 1 111 ? 3.852 -17.862 -20.109 1.00 89.94 111 PRO A C 1
ATOM 903 O O . PRO A 1 111 ? 5.010 -18.109 -20.459 1.00 89.94 111 PRO A O 1
ATOM 906 N N . GLY A 1 112 ? 3.495 -17.671 -18.834 1.00 89.38 112 GLY A N 1
ATOM 907 C CA . GLY A 1 112 ? 4.439 -17.640 -17.705 1.00 89.38 112 GLY A CA 1
ATOM 908 C C . GLY A 1 112 ? 5.201 -16.316 -17.554 1.00 89.38 112 GLY A C 1
ATOM 909 O O . GLY A 1 112 ? 6.238 -16.266 -16.896 1.00 89.38 112 GLY A O 1
ATOM 910 N N . P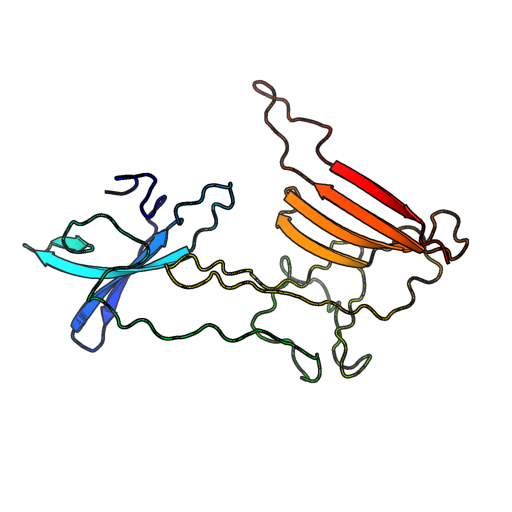HE A 1 113 ? 4.750 -15.244 -18.221 1.00 88.69 113 PHE A N 1
ATOM 911 C CA . PHE A 1 113 ? 5.352 -13.914 -18.124 1.00 88.69 113 PHE A CA 1
ATOM 912 C C . PHE A 1 113 ? 4.295 -12.809 -18.151 1.00 88.69 113 PHE A C 1
ATOM 914 O O . PHE A 1 113 ? 3.429 -12.768 -19.024 1.00 88.69 113 PHE A O 1
ATOM 921 N N . LEU A 1 114 ? 4.479 -11.803 -17.297 1.00 89.75 114 LEU A N 1
ATOM 922 C CA . LEU A 1 114 ? 3.818 -10.511 -17.438 1.00 89.75 114 LEU A CA 1
ATOM 923 C C . LEU A 1 114 ? 4.524 -9.667 -18.506 1.00 89.75 114 LEU A C 1
ATOM 925 O O . LEU A 1 114 ? 5.623 -9.148 -18.295 1.00 89.75 114 LEU A O 1
ATOM 929 N N . ARG A 1 115 ? 3.887 -9.489 -19.667 1.00 87.88 115 ARG A N 1
ATOM 930 C CA . ARG A 1 115 ? 4.355 -8.540 -20.685 1.00 87.88 115 ARG A CA 1
ATOM 931 C C . ARG A 1 115 ? 3.794 -7.154 -20.403 1.00 87.88 115 ARG A C 1
ATOM 933 O O . ARG A 1 115 ? 2.581 -7.001 -20.354 1.00 87.88 115 ARG A O 1
ATOM 940 N N . LEU A 1 116 ? 4.665 -6.146 -20.340 1.00 87.12 116 LEU A N 1
ATOM 941 C CA . LEU A 1 116 ? 4.294 -4.729 -20.290 1.00 87.12 116 LEU A CA 1
ATOM 942 C C . LEU A 1 116 ? 4.639 -4.037 -21.611 1.00 87.12 116 LEU A C 1
ATOM 944 O O . LEU A 1 116 ? 5.773 -4.095 -22.084 1.00 87.12 116 LEU A O 1
ATOM 948 N N . ASN A 1 117 ? 3.664 -3.351 -22.193 1.00 84.50 117 ASN A N 1
ATOM 949 C CA . ASN A 1 117 ? 3.827 -2.514 -23.371 1.00 84.50 117 ASN A CA 1
ATOM 950 C C . ASN A 1 117 ? 4.016 -1.066 -22.913 1.00 84.50 117 ASN A C 1
ATOM 952 O O . ASN A 1 117 ? 3.064 -0.424 -22.472 1.00 84.50 117 ASN A O 1
ATOM 956 N N . GLY A 1 118 ? 5.243 -0.551 -23.025 1.00 78.19 118 GLY A N 1
ATOM 957 C CA . GLY A 1 118 ? 5.548 0.831 -22.654 1.00 78.19 118 GLY A CA 1
ATOM 958 C C . GLY A 1 118 ? 4.663 1.835 -23.399 1.00 78.19 118 GLY A C 1
ATOM 959 O O . GLY A 1 118 ? 4.448 1.714 -24.608 1.00 78.19 118 GLY A O 1
ATOM 960 N N . THR A 1 119 ? 4.154 2.831 -22.676 1.00 74.62 119 THR A N 1
ATOM 961 C CA . THR A 1 119 ? 3.366 3.933 -23.242 1.00 74.62 119 THR A CA 1
ATOM 962 C C . THR A 1 119 ? 4.110 5.263 -23.096 1.00 74.62 119 THR A C 1
ATOM 964 O O . THR A 1 119 ? 5.192 5.315 -22.517 1.00 74.62 119 THR A O 1
ATOM 967 N N . HIS A 1 120 ? 3.553 6.348 -23.645 1.00 69.12 120 HIS A N 1
ATOM 968 C CA . HIS A 1 120 ? 4.092 7.699 -23.431 1.00 69.12 120 HIS A CA 1
ATOM 969 C C . HIS A 1 120 ? 3.930 8.186 -21.983 1.00 69.12 120 HIS A C 1
ATOM 971 O O . HIS A 1 120 ? 4.590 9.143 -21.593 1.00 69.12 120 HIS A O 1
ATOM 977 N N . MET A 1 121 ? 3.070 7.533 -21.196 1.00 64.75 121 MET A N 1
ATOM 978 C CA . MET A 1 121 ? 2.934 7.762 -19.761 1.00 64.75 121 MET A CA 1
ATOM 979 C C . MET A 1 121 ? 3.582 6.627 -18.968 1.00 64.75 121 MET A C 1
ATOM 981 O O . MET A 1 121 ? 3.846 5.545 -19.497 1.00 64.75 121 MET A O 1
ATOM 985 N N . GLN A 1 122 ? 3.829 6.871 -17.682 1.00 66.50 122 GLN A N 1
ATOM 986 C CA . GLN A 1 122 ? 4.401 5.869 -16.794 1.00 66.50 122 GLN A CA 1
ATOM 987 C C . GLN A 1 122 ? 3.405 4.717 -16.603 1.00 66.50 122 GLN A C 1
ATOM 989 O O . GLN A 1 122 ? 2.348 4.867 -15.995 1.00 66.50 122 GLN A O 1
ATOM 994 N N . SER A 1 123 ? 3.736 3.560 -17.174 1.00 71.44 123 SER A N 1
ATOM 995 C CA . SER A 1 123 ? 2.950 2.334 -17.055 1.00 71.44 123 SER A CA 1
ATOM 996 C C . SER A 1 123 ? 3.454 1.535 -15.857 1.00 71.44 123 SER A C 1
ATOM 998 O O . SER A 1 123 ? 4.362 0.719 -15.996 1.00 71.44 123 SER A O 1
ATOM 1000 N N . VAL A 1 124 ? 2.888 1.804 -14.679 1.00 73.38 124 VAL A N 1
ATOM 1001 C CA . VAL A 1 124 ? 3.230 1.103 -13.433 1.00 73.38 124 VAL A CA 1
ATOM 1002 C C . VAL A 1 124 ? 2.159 0.063 -13.127 1.00 73.38 124 VAL A C 1
ATOM 1004 O O . VAL A 1 124 ? 0.979 0.397 -13.007 1.00 73.38 124 VAL A O 1
ATOM 1007 N N . ILE A 1 125 ? 2.594 -1.189 -12.988 1.00 75.12 125 ILE A N 1
ATOM 1008 C CA . ILE A 1 125 ? 1.845 -2.230 -12.285 1.00 75.12 125 ILE A CA 1
ATOM 1009 C C . ILE A 1 125 ? 2.540 -2.416 -10.942 1.00 75.12 125 ILE A C 1
ATOM 1011 O O . ILE A 1 125 ? 3.730 -2.735 -10.903 1.00 75.12 125 ILE A O 1
ATOM 1015 N N . GLY A 1 126 ? 1.813 -2.164 -9.860 1.00 75.88 126 GLY A N 1
ATOM 1016 C CA . GLY A 1 126 ? 2.336 -2.220 -8.503 1.00 75.88 126 GLY A CA 1
ATOM 1017 C C . GLY A 1 126 ? 1.652 -3.295 -7.675 1.00 75.88 126 GLY A C 1
ATOM 1018 O O . GLY A 1 126 ? 0.536 -3.706 -7.968 1.00 75.88 126 GLY A O 1
ATOM 1019 N N . ILE A 1 127 ? 2.327 -3.703 -6.608 1.00 71.00 127 ILE A N 1
ATOM 1020 C CA . ILE A 1 127 ? 1.747 -4.410 -5.464 1.00 71.00 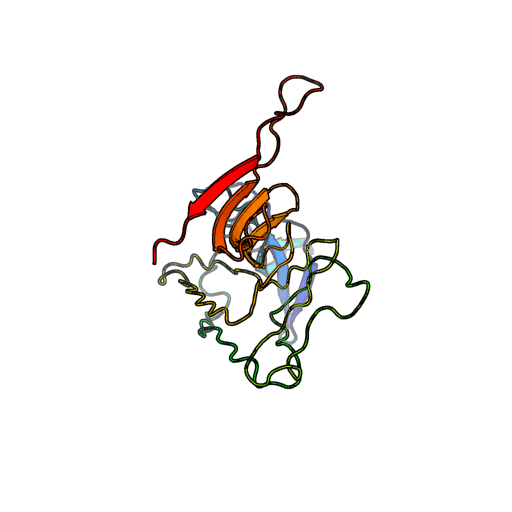127 ILE A CA 1
ATOM 1021 C C . ILE A 1 127 ? 2.002 -3.536 -4.244 1.00 71.00 127 ILE A C 1
ATOM 1023 O O . ILE A 1 127 ? 3.087 -2.962 -4.113 1.00 71.00 127 ILE A O 1
ATOM 1027 N N . THR A 1 128 ? 1.015 -3.371 -3.368 1.00 63.94 128 THR A N 1
ATOM 1028 C CA . THR A 1 128 ? 1.226 -2.568 -2.161 1.00 63.94 128 THR A CA 1
ATOM 1029 C C . THR A 1 128 ? 2.136 -3.335 -1.208 1.00 63.94 128 THR A C 1
ATOM 1031 O O . THR A 1 128 ? 2.028 -4.557 -1.047 1.00 63.94 128 THR A O 1
ATOM 1034 N N . GLN A 1 129 ? 3.085 -2.631 -0.596 1.00 58.34 129 GLN A N 1
ATOM 1035 C CA . GLN A 1 129 ? 3.839 -3.182 0.519 1.00 58.34 129 GLN A CA 1
ATOM 1036 C C . GLN A 1 129 ? 3.064 -2.882 1.796 1.00 58.34 129 GLN A C 1
ATOM 1038 O O . GLN A 1 129 ? 2.993 -1.736 2.227 1.00 58.34 129 GLN A O 1
ATOM 1043 N N . HIS A 1 130 ? 2.482 -3.915 2.398 1.00 53.94 130 HIS A N 1
ATOM 1044 C CA . HIS A 1 130 ? 2.037 -3.830 3.780 1.00 53.94 130 HIS A CA 1
ATOM 1045 C C . HIS A 1 130 ? 3.240 -4.149 4.660 1.00 53.94 130 HIS A C 1
ATOM 1047 O O . HIS A 1 130 ? 3.728 -5.281 4.676 1.00 53.94 130 HIS A O 1
ATOM 1053 N N . TYR A 1 131 ? 3.755 -3.135 5.351 1.00 47.09 131 TYR A N 1
ATOM 1054 C CA . TYR A 1 131 ? 4.692 -3.367 6.440 1.00 47.09 131 TYR A CA 1
ATOM 1055 C C . TYR A 1 131 ? 3.921 -4.071 7.569 1.00 47.09 131 TYR A C 1
ATOM 1057 O O . TYR A 1 131 ? 2.726 -3.835 7.744 1.00 47.09 131 TYR A O 1
ATOM 1065 N N . TYR A 1 132 ? 4.551 -4.958 8.330 1.00 44.41 132 TYR A N 1
ATOM 1066 C CA . TYR A 1 132 ? 3.995 -5.424 9.600 1.00 44.41 132 TYR A CA 1
ATOM 1067 C C . TYR A 1 132 ? 5.082 -5.288 10.657 1.00 44.41 132 TYR A C 1
ATOM 1069 O O . TYR A 1 132 ? 6.094 -5.979 10.585 1.00 44.41 132 TYR A O 1
ATOM 1077 N N . SER A 1 133 ? 4.900 -4.370 11.606 1.00 39.75 133 SER A N 1
ATOM 1078 C CA . SER A 1 133 ? 5.747 -4.255 12.794 1.00 39.75 133 SER A CA 1
ATOM 1079 C C . SER A 1 133 ? 4.930 -4.624 14.034 1.00 39.75 133 SER A C 1
ATOM 1081 O O . SER A 1 133 ? 4.433 -3.758 14.752 1.00 39.75 133 SER A O 1
ATOM 1083 N N . GLY A 1 134 ? 4.746 -5.923 14.248 1.00 38.19 134 GLY A N 1
ATOM 1084 C CA . GLY A 1 134 ? 4.482 -6.487 15.574 1.00 38.19 134 GLY A CA 1
ATOM 1085 C C . GLY A 1 134 ? 5.759 -7.151 16.090 1.00 38.19 134 GLY A C 1
ATOM 1086 O O . GLY A 1 134 ? 6.714 -7.311 15.333 1.00 38.19 134 GLY A O 1
ATOM 1087 N N . ASN A 1 135 ? 5.801 -7.581 17.350 1.00 39.72 135 ASN A N 1
ATOM 1088 C CA . ASN A 1 135 ? 6.953 -8.263 17.978 1.00 39.72 135 ASN A CA 1
ATOM 1089 C C . ASN A 1 135 ? 7.264 -9.672 17.403 1.00 39.72 135 ASN A C 1
ATOM 1091 O O . ASN A 1 135 ? 7.844 -10.526 18.073 1.00 39.72 135 ASN A O 1
ATOM 1095 N N . ARG A 1 136 ? 6.893 -9.936 16.148 1.00 40.75 136 ARG A N 1
ATOM 1096 C CA . ARG A 1 136 ? 7.249 -11.117 15.356 1.00 40.75 136 ARG A CA 1
ATOM 1097 C C . ARG A 1 136 ? 7.961 -10.632 14.093 1.00 40.75 136 ARG A C 1
ATOM 1099 O O . ARG A 1 136 ? 7.588 -9.578 13.584 1.00 40.75 136 ARG A O 1
ATOM 1106 N N . PRO A 1 137 ? 9.011 -11.335 13.626 1.00 39.12 137 PRO A N 1
ATOM 1107 C CA . PRO A 1 137 ? 9.932 -10.827 12.616 1.00 39.12 137 PRO A CA 1
ATOM 1108 C C . PRO A 1 137 ? 9.163 -10.224 11.445 1.00 39.12 137 PRO A C 1
ATOM 1110 O O . PRO A 1 137 ? 8.344 -10.901 10.826 1.00 39.12 137 PRO A O 1
ATOM 1113 N N . ALA A 1 138 ? 9.422 -8.933 11.218 1.00 45.81 138 ALA A N 1
ATOM 1114 C CA . ALA A 1 138 ? 8.846 -8.123 10.160 1.00 45.81 138 ALA A CA 1
ATOM 1115 C C . ALA A 1 138 ? 8.716 -8.936 8.873 1.00 45.81 138 ALA A C 1
ATOM 1117 O O . ALA A 1 138 ? 9.654 -9.645 8.496 1.00 45.81 138 ALA A O 1
ATOM 1118 N N . THR A 1 139 ? 7.576 -8.823 8.194 1.00 44.22 139 THR A N 1
ATOM 1119 C CA . THR A 1 139 ? 7.359 -9.456 6.895 1.00 44.22 139 THR A CA 1
ATOM 1120 C C . THR A 1 139 ? 8.414 -8.936 5.924 1.00 44.22 139 THR A C 1
ATOM 1122 O O . THR A 1 139 ? 8.274 -7.879 5.310 1.00 44.22 139 THR A O 1
ATOM 1125 N N . ARG A 1 140 ? 9.533 -9.652 5.807 1.00 44.66 140 ARG A N 1
ATOM 1126 C CA . ARG A 1 140 ? 10.606 -9.312 4.883 1.00 44.66 140 ARG A CA 1
ATOM 1127 C C . ARG A 1 140 ? 10.161 -9.764 3.504 1.00 44.66 140 ARG A C 1
ATOM 1129 O O . ARG A 1 140 ? 10.514 -10.852 3.059 1.00 44.66 140 ARG A O 1
ATOM 1136 N N . ARG A 1 141 ? 9.384 -8.929 2.816 1.00 50.28 141 ARG A N 1
ATOM 1137 C CA . ARG A 1 141 ? 8.962 -9.229 1.449 1.00 50.28 141 ARG A CA 1
ATOM 1138 C C . ARG A 1 141 ? 10.169 -9.096 0.524 1.00 50.28 141 ARG A C 1
ATOM 1140 O O . ARG A 1 141 ? 10.655 -8.003 0.247 1.00 50.28 141 ARG A O 1
ATOM 1147 N N . ARG A 1 142 ? 10.701 -10.234 0.079 1.00 51.62 142 ARG A N 1
ATOM 1148 C CA . ARG A 1 142 ? 11.766 -10.295 -0.925 1.00 51.62 142 ARG A CA 1
ATOM 1149 C C . ARG A 1 142 ? 11.127 -10.517 -2.289 1.00 51.62 142 ARG A C 1
ATOM 1151 O O . ARG A 1 142 ? 10.827 -11.648 -2.651 1.00 51.62 142 ARG A O 1
ATOM 1158 N N . SER A 1 143 ? 10.984 -9.453 -3.065 1.00 53.78 143 SER A N 1
ATOM 1159 C CA . SER A 1 143 ? 10.559 -9.571 -4.460 1.00 53.78 143 SER A CA 1
ATOM 1160 C C . SER A 1 143 ? 11.764 -9.891 -5.343 1.00 53.78 143 SER A C 1
ATOM 1162 O O . SER A 1 143 ? 12.769 -9.180 -5.319 1.00 53.78 143 SER A O 1
ATOM 1164 N N . ARG A 1 144 ? 11.680 -10.969 -6.127 1.00 54.38 144 ARG A N 1
ATOM 1165 C CA . ARG A 1 144 ? 12.636 -11.274 -7.199 1.00 54.38 144 ARG A CA 1
ATOM 1166 C C . ARG A 1 144 ? 11.935 -11.036 -8.527 1.00 54.38 144 ARG A C 1
ATOM 1168 O O . ARG A 1 144 ? 11.000 -11.757 -8.849 1.00 54.38 144 ARG A O 1
ATOM 1175 N N . LEU A 1 145 ? 12.383 -10.040 -9.286 1.00 60.94 145 LEU A N 1
ATOM 1176 C CA . LEU A 1 145 ? 11.920 -9.834 -10.655 1.00 60.94 145 LEU A CA 1
ATOM 1177 C C . LEU A 1 145 ? 12.971 -10.366 -11.625 1.00 60.94 145 LEU A C 1
ATOM 1179 O O . LEU A 1 145 ? 14.129 -9.954 -11.581 1.00 60.94 145 LEU A O 1
ATOM 1183 N N . CYS A 1 146 ? 12.555 -11.276 -12.503 1.00 55.03 146 CYS A N 1
ATOM 1184 C CA . CYS A 1 146 ? 13.362 -11.741 -13.622 1.00 55.03 146 CYS A CA 1
ATOM 1185 C C . CYS A 1 146 ? 12.822 -11.112 -14.906 1.00 55.03 146 CYS A C 1
ATOM 1187 O O . CYS A 1 146 ? 11.684 -11.357 -15.304 1.00 55.03 146 CYS A O 1
ATOM 1189 N N . TRP A 1 147 ? 13.641 -10.288 -15.553 1.00 61.62 147 TRP A N 1
ATOM 1190 C CA . TRP A 1 147 ? 13.282 -9.621 -16.797 1.00 61.62 147 TRP A CA 1
ATOM 1191 C C . TRP A 1 147 ? 13.880 -10.387 -17.968 1.00 61.62 147 TRP A C 1
ATOM 1193 O O . TRP A 1 147 ? 15.094 -10.554 -18.052 1.00 61.62 147 TRP A O 1
ATOM 1203 N N . THR A 1 148 ? 13.044 -10.817 -18.910 1.00 53.91 148 THR A N 1
ATOM 1204 C CA . THR A 1 148 ? 13.525 -11.374 -20.179 1.00 53.91 148 THR A CA 1
ATOM 1205 C C . THR A 1 148 ? 12.831 -10.658 -21.335 1.00 53.91 148 THR A C 1
ATOM 1207 O O . THR A 1 148 ? 11.640 -10.839 -21.578 1.00 53.91 148 THR A O 1
ATOM 1210 N N . GLY A 1 149 ? 13.559 -9.794 -22.045 1.00 55.94 149 GLY A N 1
ATOM 1211 C CA . GLY A 1 149 ? 12.996 -9.047 -23.169 1.00 55.94 149 GLY A CA 1
ATOM 1212 C C . GLY A 1 149 ? 13.996 -8.119 -23.853 1.00 55.94 149 GLY A C 1
ATOM 1213 O O . GLY A 1 149 ? 14.811 -7.468 -23.204 1.00 55.94 149 GLY A O 1
ATOM 1214 N N . LEU A 1 150 ? 13.939 -8.078 -25.186 1.00 52.06 150 LEU A N 1
ATOM 1215 C CA . LEU A 1 150 ? 14.754 -7.206 -26.027 1.00 52.06 150 LEU A CA 1
ATOM 1216 C C . LEU A 1 150 ? 14.361 -5.730 -25.824 1.00 52.06 150 LEU A C 1
ATOM 1218 O O . LEU A 1 150 ? 13.386 -5.261 -26.406 1.00 52.06 150 LEU A O 1
ATOM 1222 N N . LEU A 1 151 ? 15.182 -4.954 -25.115 1.00 53.62 151 LEU A N 1
ATOM 1223 C CA . LEU A 1 151 ? 15.305 -3.511 -25.364 1.00 53.62 151 LEU A CA 1
ATOM 1224 C C . LEU A 1 151 ? 16.223 -3.304 -26.575 1.00 53.62 151 LEU A C 1
ATOM 1226 O O . LEU A 1 151 ? 17.303 -2.737 -26.462 1.00 53.62 151 LEU A O 1
ATOM 1230 N N . GLN A 1 152 ? 15.857 -3.851 -27.733 1.00 49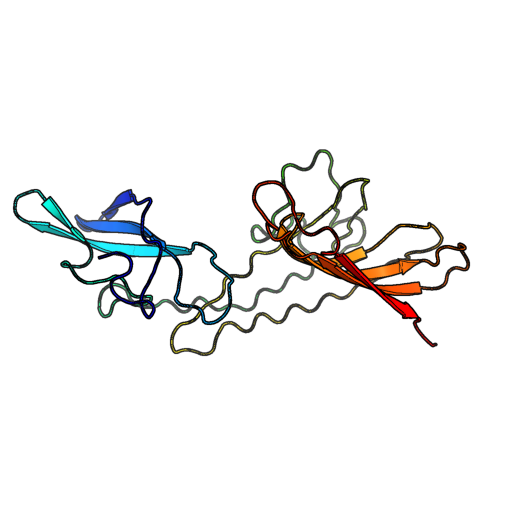.31 152 GLN A N 1
ATOM 1231 C CA . GLN A 1 152 ? 16.627 -3.602 -28.946 1.00 49.31 152 GLN A CA 1
ATOM 1232 C C . GLN A 1 152 ? 16.104 -2.342 -29.644 1.00 49.31 152 GLN A C 1
ATOM 1234 O O . GLN A 1 152 ? 14.937 -2.258 -30.024 1.00 49.31 152 GLN A O 1
ATOM 1239 N N . ARG A 1 153 ? 17.040 -1.405 -29.848 1.00 51.41 153 ARG A N 1
ATOM 1240 C CA . ARG A 1 153 ? 17.096 -0.422 -30.948 1.00 51.41 153 ARG A CA 1
ATOM 1241 C C . ARG A 1 153 ? 16.309 0.885 -30.836 1.00 51.41 153 ARG A C 1
ATOM 1243 O O . ARG A 1 153 ? 16.303 1.623 -31.813 1.00 51.41 153 ARG A O 1
ATOM 1250 N N . LEU A 1 154 ? 15.688 1.234 -29.706 1.00 51.59 154 LEU A N 1
ATOM 1251 C CA . LEU A 1 154 ? 14.973 2.518 -29.607 1.00 51.59 154 LEU A CA 1
ATOM 1252 C C . LEU A 1 154 ? 15.353 3.323 -28.359 1.00 51.59 154 LEU A C 1
ATOM 1254 O O . LEU A 1 154 ? 15.069 2.933 -27.225 1.00 51.59 154 LEU A O 1
ATOM 1258 N N . ILE A 1 155 ? 15.972 4.475 -28.628 1.00 54.44 155 ILE A N 1
ATOM 1259 C CA . ILE A 1 155 ? 16.348 5.551 -27.705 1.00 54.44 155 ILE A CA 1
ATOM 1260 C C . ILE A 1 155 ? 15.169 5.872 -26.756 1.00 54.44 155 ILE A C 1
ATOM 1262 O O . ILE A 1 155 ? 14.010 5.844 -27.171 1.00 54.44 155 ILE A O 1
ATOM 1266 N N . ARG A 1 156 ? 15.456 6.200 -25.483 1.00 62.31 156 ARG A N 1
ATOM 1267 C CA . ARG A 1 156 ? 14.494 6.640 -24.434 1.00 62.31 156 ARG A CA 1
ATOM 1268 C C . ARG A 1 156 ? 13.517 5.594 -23.865 1.00 62.31 156 ARG A C 1
ATOM 1270 O O . ARG A 1 156 ? 12.689 5.964 -23.034 1.00 62.31 156 ARG A O 1
ATOM 1277 N N . ARG A 1 157 ? 13.594 4.309 -24.228 1.00 74.69 157 ARG A N 1
ATOM 1278 C CA . ARG A 1 157 ? 12.779 3.260 -23.576 1.00 74.69 157 ARG A CA 1
ATOM 1279 C C . ARG A 1 157 ? 13.476 2.699 -22.337 1.00 74.69 157 ARG A C 1
ATOM 1281 O O . ARG A 1 157 ? 14.609 2.238 -22.430 1.00 74.69 157 ARG A O 1
ATOM 1288 N N . LYS A 1 158 ? 12.768 2.693 -21.205 1.00 79.94 158 LYS A N 1
ATOM 1289 C CA . LYS A 1 158 ? 13.219 2.127 -19.927 1.00 79.94 158 LYS A CA 1
ATOM 1290 C C . LYS A 1 158 ? 12.227 1.068 -19.451 1.00 79.94 158 LYS A C 1
ATOM 1292 O O . LYS A 1 158 ? 11.021 1.268 -19.580 1.00 79.94 158 LYS A O 1
ATOM 1297 N N . ALA A 1 159 ? 12.729 -0.030 -18.901 1.00 83.75 159 ALA A N 1
ATOM 1298 C CA . ALA A 1 159 ? 11.920 -1.045 -18.228 1.00 83.75 159 ALA A CA 1
ATOM 1299 C C . ALA A 1 159 ? 12.647 -1.527 -16.970 1.00 83.75 159 ALA A C 1
ATOM 1301 O O . ALA A 1 159 ? 13.864 -1.710 -17.000 1.00 83.75 159 ALA A O 1
ATOM 1302 N N . GLY A 1 160 ? 11.923 -1.707 -15.869 1.00 85.88 160 GLY A N 1
ATOM 1303 C CA . GLY A 1 160 ? 12.538 -2.013 -14.585 1.00 85.88 160 GLY A CA 1
ATOM 1304 C C . GLY A 1 160 ? 11.549 -2.048 -13.428 1.00 85.88 160 GLY A C 1
ATOM 1305 O O . GLY A 1 160 ? 10.339 -2.124 -13.632 1.00 85.88 160 GLY A O 1
ATOM 1306 N N . ALA A 1 161 ? 12.088 -2.001 -12.215 1.00 87.62 161 ALA A N 1
ATOM 1307 C CA . ALA A 1 161 ? 11.337 -1.983 -10.969 1.00 87.62 161 ALA A CA 1
ATOM 1308 C C . ALA A 1 161 ? 11.396 -0.594 -10.324 1.00 87.62 161 ALA A C 1
ATOM 1310 O O . ALA A 1 161 ? 12.369 0.141 -10.497 1.00 87.62 161 ALA A O 1
ATOM 1311 N N . THR A 1 162 ? 10.361 -0.261 -9.557 1.00 86.38 162 THR A N 1
ATOM 1312 C CA . THR A 1 162 ? 10.256 1.012 -8.842 1.00 86.38 162 THR A CA 1
ATOM 1313 C C . THR A 1 162 ? 9.755 0.793 -7.417 1.00 86.38 162 THR A C 1
ATOM 1315 O O . THR A 1 162 ? 8.915 -0.077 -7.174 1.00 86.38 162 THR A O 1
ATOM 1318 N N . ILE A 1 163 ? 10.276 1.576 -6.474 1.00 87.25 163 ILE A N 1
ATOM 1319 C CA . ILE A 1 163 ? 9.645 1.831 -5.177 1.00 87.25 163 ILE A CA 1
ATOM 1320 C C . ILE A 1 163 ? 8.938 3.172 -5.329 1.00 87.25 163 ILE A C 1
ATOM 1322 O O . ILE A 1 163 ? 9.594 4.212 -5.400 1.00 87.25 163 ILE A O 1
ATOM 1326 N N . PHE A 1 164 ? 7.611 3.132 -5.426 1.00 84.88 164 PHE A N 1
ATOM 1327 C CA . PHE A 1 164 ? 6.799 4.266 -5.853 1.00 84.88 164 PHE A CA 1
ATOM 1328 C C . PHE A 1 164 ? 5.890 4.758 -4.726 1.00 84.88 164 PHE A C 1
ATOM 1330 O O . PHE A 1 164 ? 5.002 4.026 -4.294 1.00 84.88 164 PHE A O 1
ATOM 1337 N N . TYR A 1 165 ? 6.095 5.999 -4.279 1.00 83.44 165 TYR A N 1
ATOM 1338 C CA . TYR A 1 165 ? 5.174 6.704 -3.381 1.00 83.44 165 TYR A CA 1
ATOM 1339 C C . TYR A 1 165 ? 4.271 7.660 -4.172 1.00 83.44 165 TYR A C 1
ATOM 1341 O O . TYR A 1 165 ? 3.060 7.708 -3.968 1.00 83.44 165 TYR A O 1
ATOM 1349 N N . GLY A 1 166 ? 4.845 8.381 -5.136 1.00 83.12 166 GLY A N 1
ATOM 1350 C CA . GLY A 1 166 ? 4.109 9.251 -6.047 1.00 83.12 166 GLY A CA 1
ATOM 1351 C C . GLY A 1 166 ? 4.977 9.753 -7.196 1.00 83.12 166 GLY A C 1
ATOM 1352 O O . GLY A 1 166 ? 6.177 9.482 -7.255 1.00 83.12 166 GLY A O 1
ATOM 1353 N N . ASP A 1 167 ? 4.386 10.542 -8.097 1.00 83.62 167 ASP A N 1
ATOM 1354 C CA . ASP A 1 167 ? 5.095 11.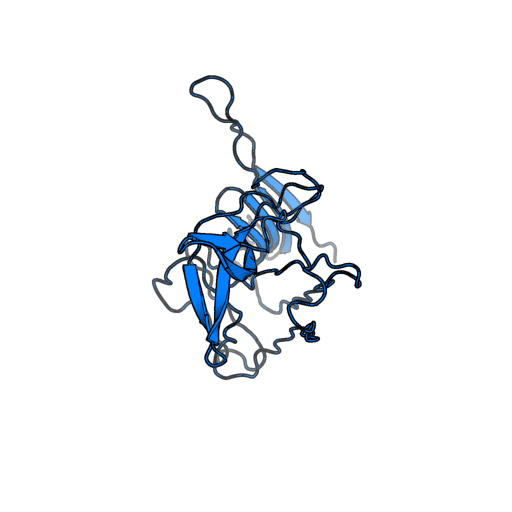059 -9.280 1.00 83.62 167 ASP A CA 1
ATOM 1355 C C . ASP A 1 167 ? 6.344 11.890 -8.911 1.00 83.62 167 ASP A C 1
ATOM 1357 O O . ASP A 1 167 ? 7.283 11.981 -9.697 1.00 83.62 167 ASP A O 1
ATOM 1361 N N . PHE A 1 168 ? 6.374 12.456 -7.699 1.00 84.19 168 PHE A N 1
ATOM 1362 C CA . PHE A 1 168 ? 7.464 13.287 -7.174 1.00 84.19 168 PHE A CA 1
ATOM 1363 C C . PHE A 1 168 ? 8.278 12.610 -6.060 1.00 84.19 168 PHE A C 1
ATOM 1365 O O . PHE A 1 168 ? 9.081 13.265 -5.407 1.00 84.19 168 PHE A O 1
ATOM 1372 N N . ALA A 1 169 ? 8.048 11.322 -5.801 1.00 86.06 169 ALA A N 1
ATOM 1373 C CA . ALA A 1 169 ? 8.756 10.562 -4.776 1.00 86.06 169 ALA A CA 1
ATOM 1374 C C . ALA A 1 169 ? 8.801 9.082 -5.168 1.00 86.06 169 ALA A C 1
ATOM 1376 O O . ALA A 1 169 ? 7.857 8.326 -4.916 1.00 86.06 169 ALA A O 1
ATOM 1377 N N . HIS A 1 170 ? 9.878 8.672 -5.831 1.00 86.69 170 HIS A N 1
ATOM 1378 C CA . HIS A 1 170 ? 10.093 7.277 -6.203 1.00 86.69 170 HIS A CA 1
ATOM 1379 C C . HIS A 1 170 ? 11.559 6.979 -6.512 1.00 86.69 170 HIS A C 1
ATOM 1381 O O . HIS A 1 170 ? 12.334 7.865 -6.876 1.00 86.69 170 HIS A O 1
ATOM 1387 N N . ASN A 1 171 ? 11.922 5.705 -6.378 1.00 89.62 171 ASN A N 1
ATOM 1388 C CA . ASN A 1 171 ? 13.235 5.187 -6.739 1.00 89.62 171 ASN A CA 1
ATOM 1389 C C . ASN A 1 171 ? 13.086 4.105 -7.803 1.00 89.62 171 ASN A C 1
ATOM 1391 O O . ASN A 1 171 ? 12.407 3.107 -7.567 1.00 89.62 171 ASN A O 1
ATOM 1395 N N . ASP A 1 172 ? 13.761 4.272 -8.935 1.00 87.62 172 ASP A N 1
ATOM 1396 C CA . ASP A 1 172 ? 13.721 3.337 -10.052 1.00 87.62 172 ASP A CA 1
ATOM 1397 C C . ASP A 1 172 ? 15.067 2.641 -10.234 1.00 87.62 172 ASP A C 1
ATOM 1399 O O . ASP A 1 172 ? 16.129 3.259 -10.131 1.00 87.62 172 ASP A O 1
ATOM 1403 N N . ILE A 1 173 ? 15.012 1.370 -10.619 1.00 88.50 173 ILE A N 1
ATOM 1404 C CA . ILE A 1 173 ? 16.125 0.657 -11.240 1.00 88.50 173 ILE A CA 1
ATOM 1405 C C . ILE A 1 173 ? 15.619 -0.032 -12.499 1.00 88.50 173 ILE A C 1
ATOM 1407 O O . ILE A 1 173 ? 14.628 -0.762 -12.472 1.00 88.50 173 ILE A O 1
ATOM 1411 N N . GLY A 1 174 ? 16.295 0.178 -13.620 1.00 85.44 174 GLY A N 1
ATOM 1412 C CA . GLY A 1 174 ? 15.876 -0.412 -14.881 1.00 85.44 174 GLY A CA 1
ATOM 1413 C C . GLY A 1 174 ? 16.988 -0.527 -15.899 1.00 85.44 174 GLY A C 1
ATOM 1414 O O . GLY A 1 174 ? 18.124 -0.122 -15.670 1.00 85.44 174 GLY A O 1
ATOM 1415 N N . ILE A 1 175 ? 16.628 -1.089 -17.044 1.00 83.31 175 ILE A N 1
ATOM 1416 C CA . ILE A 1 175 ? 17.498 -1.224 -18.203 1.00 83.31 175 ILE A CA 1
ATOM 1417 C C . ILE A 1 175 ? 17.032 -0.227 -19.263 1.00 83.31 175 ILE A C 1
ATOM 1419 O O . ILE A 1 175 ? 15.829 -0.048 -19.483 1.00 83.31 175 ILE A O 1
ATOM 1423 N N . THR A 1 176 ? 17.989 0.416 -19.923 1.00 80.50 176 THR A N 1
ATOM 1424 C CA . THR A 1 176 ? 17.775 1.269 -21.098 1.00 80.50 176 THR A CA 1
ATOM 1425 C C . THR A 1 176 ? 18.730 0.869 -22.216 1.00 80.50 176 THR A C 1
ATOM 1427 O O . THR A 1 176 ? 19.802 0.325 -21.954 1.00 80.50 176 THR A O 1
ATOM 1430 N N . GLY A 1 177 ? 18.345 1.138 -23.464 1.00 78.38 177 GLY A N 1
ATOM 1431 C CA . GLY A 1 177 ? 19.265 1.064 -24.603 1.00 78.38 177 GLY A CA 1
ATOM 1432 C C . GLY A 1 177 ? 20.145 2.313 -24.712 1.00 78.38 177 GLY A C 1
ATOM 1433 O O . GLY A 1 177 ? 19.808 3.355 -24.137 1.00 78.38 177 GLY A O 1
ATOM 1434 N N . SER A 1 178 ? 21.238 2.205 -25.471 1.00 74.38 178 SER A N 1
ATOM 1435 C CA . SER A 1 178 ? 22.133 3.323 -25.780 1.00 74.38 178 SER A CA 1
ATOM 1436 C C . SER A 1 178 ? 21.430 4.486 -26.480 1.00 74.38 178 SER A C 1
ATOM 1438 O O . SER A 1 178 ? 20.516 4.296 -27.290 1.00 74.38 178 SER A O 1
ATOM 1440 N N . ALA A 1 179 ? 21.881 5.704 -26.179 1.00 71.25 179 ALA A N 1
ATOM 1441 C CA . ALA A 1 179 ? 21.360 6.933 -26.771 1.00 71.25 179 ALA A CA 1
ATOM 1442 C C . ALA A 1 179 ? 21.747 7.099 -28.251 1.00 71.25 179 ALA A C 1
ATOM 1444 O O . ALA A 1 179 ? 21.017 7.755 -28.989 1.00 71.25 179 ALA A O 1
ATOM 1445 N N . ASP A 1 180 ? 22.854 6.497 -28.686 1.00 73.44 180 ASP A N 1
ATOM 1446 C CA . ASP A 1 180 ? 23.342 6.517 -30.073 1.00 73.44 180 ASP A CA 1
ATOM 1447 C C . ASP A 1 180 ? 22.7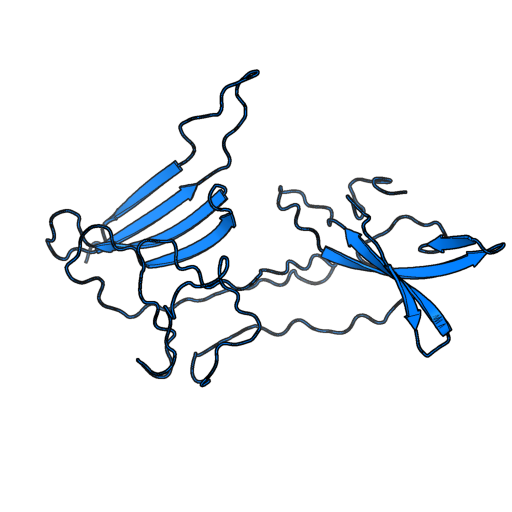60 5.381 -30.940 1.00 73.44 180 ASP A C 1
ATOM 1449 O O . ASP A 1 180 ? 23.005 5.321 -32.142 1.00 73.44 180 ASP A O 1
ATOM 1453 N N . GLY A 1 181 ? 21.962 4.487 -30.345 1.00 69.19 181 GLY A N 1
ATOM 1454 C CA . GLY A 1 181 ? 21.389 3.338 -31.040 1.00 69.19 181 GLY A CA 1
ATOM 1455 C C . GLY A 1 181 ? 22.373 2.195 -31.314 1.00 69.19 181 GLY A C 1
ATOM 1456 O O . GLY A 1 181 ? 22.000 1.283 -32.054 1.00 69.19 181 GLY A O 1
ATOM 1457 N N . SER A 1 182 ? 23.566 2.198 -30.697 1.00 72.44 182 SER A N 1
ATOM 1458 C CA . SER A 1 182 ? 24.607 1.159 -30.834 1.00 72.44 182 SER A CA 1
ATOM 1459 C C . SER A 1 182 ? 24.114 -0.260 -30.526 1.00 72.44 182 SER A C 1
ATOM 1461 O O . SER A 1 182 ? 24.648 -1.239 -31.038 1.00 72.44 182 SER A O 1
ATOM 1463 N N . GLY A 1 183 ? 23.053 -0.373 -29.723 1.00 72.81 183 GLY A N 1
ATOM 1464 C CA . GLY A 1 183 ? 22.527 -1.642 -29.222 1.00 72.81 183 GLY A CA 1
ATOM 1465 C C . GLY A 1 183 ? 22.997 -1.976 -27.807 1.00 72.81 183 GLY A C 1
ATOM 1466 O O . GLY A 1 183 ? 22.445 -2.909 -27.216 1.00 72.81 183 GLY A O 1
ATOM 1467 N N . ASP A 1 184 ? 23.918 -1.182 -27.248 1.00 77.25 184 ASP A N 1
ATOM 1468 C CA . ASP A 1 184 ? 24.394 -1.346 -25.875 1.00 77.25 184 ASP A CA 1
ATOM 1469 C C . ASP A 1 184 ? 23.263 -1.144 -24.868 1.00 77.25 184 ASP A C 1
ATOM 1471 O O . ASP A 1 184 ? 22.272 -0.439 -25.113 1.00 77.25 184 ASP A O 1
ATOM 1475 N N . ARG A 1 185 ? 23.420 -1.781 -23.707 1.00 77.62 185 ARG A N 1
ATOM 1476 C CA . ARG A 1 185 ? 22.463 -1.728 -22.605 1.00 77.62 185 ARG A CA 1
ATOM 1477 C C . ARG A 1 185 ? 23.122 -1.153 -21.368 1.00 77.62 185 ARG A C 1
ATOM 1479 O O . ARG A 1 185 ? 24.252 -1.493 -21.034 1.00 77.62 185 ARG A O 1
ATOM 1486 N N . PHE A 1 186 ? 22.354 -0.350 -20.651 1.00 81.94 186 PHE A N 1
ATOM 1487 C CA . PHE A 1 186 ? 22.798 0.288 -19.425 1.00 81.94 186 PHE A CA 1
ATOM 1488 C C . PHE A 1 186 ? 21.814 0.014 -18.303 1.00 81.94 186 PHE A C 1
ATOM 1490 O O . PHE A 1 186 ? 20.598 0.004 -18.526 1.00 81.94 186 PHE A O 1
ATOM 1497 N N . ILE A 1 187 ? 22.344 -0.150 -17.093 1.00 85.56 187 ILE A N 1
ATOM 1498 C CA . ILE A 1 187 ? 21.539 -0.052 -15.880 1.00 85.56 187 ILE A CA 1
ATOM 1499 C C . ILE A 1 187 ? 21.388 1.429 -15.568 1.00 85.56 187 ILE A C 1
ATOM 1501 O O . ILE A 1 187 ? 22.376 2.157 -15.477 1.00 85.56 187 ILE A O 1
ATOM 1505 N N . VAL A 1 188 ? 20.146 1.865 -15.401 1.00 85.19 188 VAL A N 1
ATOM 1506 C CA . VAL A 1 188 ? 19.813 3.207 -14.943 1.00 85.19 188 VAL A CA 1
ATOM 1507 C C . VAL A 1 188 ? 19.166 3.117 -13.573 1.00 85.19 188 VAL A C 1
ATOM 1509 O O . VAL A 1 188 ? 18.205 2.369 -13.383 1.00 85.19 188 VAL A O 1
ATOM 1512 N N . THR A 1 189 ? 19.686 3.892 -12.631 1.00 89.94 189 THR A N 1
ATOM 1513 C CA . THR A 1 189 ? 19.018 4.173 -11.364 1.00 89.94 189 THR A CA 1
ATOM 1514 C C . THR A 1 189 ? 18.541 5.616 -11.363 1.00 89.94 189 THR A C 1
ATOM 1516 O O . THR A 1 189 ? 19.188 6.502 -11.932 1.00 89.94 189 THR A O 1
ATOM 1519 N N . ARG A 1 190 ? 17.375 5.849 -10.765 1.00 87.62 190 ARG A N 1
ATOM 1520 C CA . ARG A 1 190 ? 16.807 7.185 -10.604 1.00 87.62 190 ARG A CA 1
ATOM 1521 C C . ARG A 1 190 ? 16.243 7.343 -9.206 1.00 87.62 190 ARG A C 1
ATOM 1523 O O . ARG A 1 190 ? 15.531 6.456 -8.748 1.00 87.62 190 ARG A O 1
ATOM 1530 N N . THR A 1 191 ? 16.506 8.479 -8.582 1.00 89.88 191 THR A N 1
ATOM 1531 C CA . THR A 1 191 ? 15.882 8.871 -7.318 1.00 89.88 191 THR A CA 1
ATOM 1532 C C . THR A 1 191 ? 15.216 10.218 -7.508 1.00 89.88 191 THR A C 1
ATOM 1534 O O . THR A 1 191 ? 15.900 11.203 -7.784 1.00 89.88 191 THR A O 1
ATOM 1537 N N . ILE A 1 192 ? 13.891 10.239 -7.363 1.00 86.19 192 ILE A N 1
ATOM 1538 C CA . ILE A 1 192 ? 13.090 11.459 -7.313 1.00 86.19 192 ILE A CA 1
ATOM 1539 C C . ILE A 1 192 ? 12.676 11.688 -5.865 1.00 86.19 192 ILE A C 1
ATOM 1541 O O . ILE A 1 192 ? 12.068 10.809 -5.252 1.00 86.19 192 ILE A O 1
ATOM 1545 N N . VAL A 1 193 ? 12.997 12.865 -5.335 1.00 84.81 193 VAL A N 1
ATOM 1546 C CA . VAL A 1 193 ? 12.585 13.304 -3.999 1.00 84.81 193 VAL A CA 1
ATOM 1547 C C . VAL A 1 193 ? 11.610 14.474 -4.091 1.00 84.81 193 VAL A C 1
ATOM 1549 O O . VAL A 1 193 ? 11.586 15.216 -5.076 1.00 84.81 193 VAL A O 1
ATOM 1552 N N . VAL A 1 194 ? 10.775 14.622 -3.063 1.00 79.31 194 VAL A N 1
ATOM 1553 C CA . VAL A 1 194 ? 9.808 15.721 -2.993 1.00 79.31 194 VAL A CA 1
ATOM 1554 C C . VAL A 1 194 ? 10.568 17.041 -2.963 1.00 79.31 194 VAL A C 1
ATOM 1556 O O . VAL A 1 194 ? 11.586 17.159 -2.284 1.00 79.31 194 VAL A O 1
ATOM 1559 N N . ALA A 1 195 ? 10.072 18.036 -3.696 1.00 74.25 195 ALA A N 1
ATOM 1560 C CA . ALA A 1 195 ? 10.658 19.361 -3.637 1.00 74.25 195 ALA A CA 1
ATOM 1561 C C . ALA A 1 195 ? 10.416 20.010 -2.277 1.00 74.25 195 ALA A C 1
ATOM 1563 O O . ALA A 1 195 ? 9.285 20.049 -1.791 1.00 74.25 195 ALA A O 1
ATOM 1564 N N . GLU A 1 196 ? 11.478 20.535 -1.678 1.00 77.25 196 GLU A N 1
ATOM 1565 C CA . GLU A 1 196 ? 11.388 21.254 -0.415 1.00 77.25 196 GLU A CA 1
ATOM 1566 C C . GLU A 1 196 ? 11.029 22.710 -0.682 1.00 77.25 196 GLU A C 1
ATOM 1568 O O . GLU A 1 196 ? 11.530 23.333 -1.622 1.00 77.25 196 GLU A O 1
ATOM 1573 N N . GLN A 1 197 ? 10.157 23.267 0.155 1.00 77.06 197 GLN A N 1
ATOM 1574 C CA . GLN A 1 197 ? 9.847 24.686 0.105 1.00 77.06 197 GLN A CA 1
ATOM 1575 C C . GLN A 1 197 ? 11.039 25.504 0.610 1.00 77.06 197 GLN A C 1
ATOM 1577 O O . GLN A 1 197 ? 11.437 25.408 1.768 1.00 77.06 197 GLN A O 1
ATOM 1582 N N . VAL A 1 198 ? 11.575 26.351 -0.267 1.00 78.94 198 VAL A N 1
ATOM 1583 C CA . VAL A 1 198 ? 12.651 27.296 0.028 1.00 78.94 198 VAL A CA 1
ATOM 1584 C C . VAL A 1 198 ? 12.058 28.701 0.040 1.00 78.94 198 VAL A C 1
ATOM 1586 O O . VAL A 1 198 ? 11.813 29.319 -0.995 1.00 78.94 198 VAL A O 1
ATOM 1589 N N . GLY A 1 199 ? 11.805 29.218 1.240 1.00 76.00 199 GLY A N 1
ATOM 1590 C CA . GLY A 1 199 ? 11.156 30.515 1.415 1.00 76.00 199 GLY A CA 1
ATOM 1591 C C . GLY A 1 199 ? 9.663 30.504 1.045 1.00 76.00 199 GLY A C 1
ATOM 1592 O O . GLY A 1 199 ? 9.054 29.451 0.869 1.00 76.00 199 GLY A O 1
ATOM 1593 N N . PRO A 1 200 ? 9.019 31.676 0.955 1.00 78.69 200 PRO A N 1
ATOM 1594 C CA . PRO A 1 200 ? 7.561 31.754 0.875 1.00 78.69 200 PRO A CA 1
ATOM 1595 C C . PRO A 1 200 ? 6.972 31.264 -0.458 1.00 78.69 200 PRO A C 1
ATOM 1597 O O . PRO A 1 200 ? 5.805 30.890 -0.479 1.00 78.69 200 PRO A O 1
ATOM 1600 N N . TRP A 1 201 ? 7.754 31.237 -1.547 1.00 74.94 201 TRP A N 1
ATOM 1601 C CA . TRP A 1 201 ? 7.224 31.020 -2.905 1.00 74.94 201 TRP A CA 1
ATOM 1602 C C . TRP A 1 201 ? 8.082 30.138 -3.823 1.00 74.94 201 TRP A C 1
ATOM 1604 O O . TRP A 1 201 ? 7.732 29.987 -4.992 1.00 74.94 201 TRP A O 1
ATOM 1614 N N . ALA A 1 202 ? 9.202 29.580 -3.352 1.00 73.19 202 ALA A N 1
ATOM 1615 C CA . ALA A 1 202 ? 10.079 28.759 -4.189 1.00 73.19 202 ALA A CA 1
ATOM 1616 C C . ALA A 1 202 ? 10.179 27.320 -3.671 1.00 73.19 202 ALA A C 1
ATOM 1618 O O . ALA A 1 202 ? 10.027 27.053 -2.482 1.00 73.19 202 ALA A O 1
ATOM 1619 N N . LEU A 1 203 ? 10.434 26.397 -4.595 1.00 73.31 203 LEU A N 1
ATOM 1620 C CA . LEU A 1 203 ? 10.709 24.987 -4.331 1.00 73.31 203 LEU A CA 1
ATOM 1621 C C . LEU A 1 203 ? 12.145 24.670 -4.777 1.00 73.31 203 LEU A C 1
ATOM 1623 O O . LEU A 1 203 ? 12.661 25.321 -5.691 1.00 73.31 203 LEU A O 1
ATOM 1627 N N . THR A 1 204 ? 12.791 23.672 -4.174 1.00 71.25 204 THR A N 1
ATOM 1628 C CA . THR A 1 204 ? 14.085 23.166 -4.659 1.00 71.25 204 THR A CA 1
ATOM 1629 C C . THR A 1 204 ? 13.967 22.648 -6.096 1.00 71.25 204 THR A C 1
ATOM 1631 O O . THR A 1 204 ? 12.979 22.014 -6.467 1.00 71.25 204 THR A O 1
ATOM 1634 N N . THR A 1 205 ? 14.984 22.908 -6.920 1.00 59.31 205 THR A N 1
ATOM 1635 C CA . THR A 1 205 ? 14.977 22.579 -8.358 1.00 59.31 205 THR A CA 1
ATOM 1636 C C . THR A 1 205 ? 15.765 21.316 -8.715 1.00 59.31 205 THR A C 1
ATOM 1638 O O . THR A 1 205 ? 15.599 20.798 -9.818 1.00 59.31 205 THR A O 1
ATOM 1641 N N . THR A 1 206 ? 16.579 20.785 -7.796 1.00 63.03 206 THR A N 1
ATOM 1642 C CA . THR A 1 206 ? 17.456 19.625 -8.037 1.00 63.03 206 THR A CA 1
ATOM 1643 C C . THR A 1 206 ? 17.073 18.459 -7.130 1.00 63.03 206 THR A C 1
ATOM 1645 O O . THR A 1 206 ? 17.748 18.177 -6.146 1.00 63.03 206 THR A O 1
ATOM 1648 N N . ASN A 1 207 ? 15.980 17.776 -7.470 1.00 68.75 207 ASN A N 1
ATOM 1649 C CA . ASN A 1 207 ? 15.443 16.659 -6.681 1.00 68.75 207 ASN A CA 1
ATOM 1650 C C . ASN A 1 207 ? 15.404 15.340 -7.467 1.00 68.75 207 ASN A C 1
ATOM 1652 O O . ASN A 1 207 ? 14.688 14.414 -7.098 1.00 68.75 207 ASN A O 1
ATOM 1656 N N . ASP A 1 208 ? 16.130 15.277 -8.583 1.00 75.69 208 ASP A N 1
ATOM 1657 C CA . ASP A 1 208 ? 16.171 14.134 -9.490 1.00 75.69 208 ASP A CA 1
ATOM 1658 C C . ASP A 1 208 ? 17.628 13.772 -9.776 1.00 75.69 208 ASP A C 1
ATOM 1660 O O . ASP A 1 208 ? 18.366 14.545 -10.389 1.00 75.69 208 ASP A O 1
ATOM 1664 N N . THR A 1 209 ? 18.049 12.601 -9.304 1.00 79.31 209 THR A N 1
ATOM 1665 C CA . THR A 1 209 ? 19.387 12.061 -9.568 1.00 79.31 209 THR A CA 1
ATOM 1666 C C . THR A 1 209 ? 19.266 10.865 -10.496 1.00 79.31 209 THR A C 1
ATOM 1668 O O . THR A 1 209 ? 18.567 9.909 -10.171 1.00 79.31 209 THR A O 1
ATOM 1671 N N . ILE A 1 210 ? 19.980 10.889 -11.625 1.00 79.19 210 ILE A N 1
ATOM 1672 C CA . ILE A 1 210 ? 20.065 9.765 -12.567 1.00 79.19 210 ILE A CA 1
ATOM 1673 C C . ILE A 1 210 ? 21.510 9.275 -12.617 1.00 79.19 210 ILE A C 1
ATOM 1675 O O . ILE A 1 210 ? 22.424 10.049 -12.892 1.00 79.19 210 ILE A O 1
ATOM 1679 N N . THR A 1 211 ? 21.723 7.979 -12.401 1.00 81.81 211 THR A N 1
ATOM 1680 C CA . THR A 1 211 ? 23.031 7.332 -12.578 1.00 81.81 211 THR A CA 1
ATOM 1681 C C . THR A 1 211 ? 22.916 6.223 -13.614 1.00 81.81 211 THR A C 1
ATOM 1683 O O . THR A 1 211 ? 21.933 5.487 -13.645 1.00 81.81 211 THR A O 1
ATOM 1686 N N . THR A 1 212 ? 23.912 6.127 -14.494 1.00 79.00 212 THR A N 1
ATOM 1687 C CA . THR A 1 212 ? 23.967 5.123 -15.562 1.00 79.00 212 THR A CA 1
ATOM 1688 C C . THR A 1 212 ? 25.251 4.320 -15.420 1.00 79.00 212 THR A C 1
ATOM 1690 O O . THR A 1 212 ? 26.329 4.904 -15.344 1.00 79.00 212 THR A O 1
ATOM 1693 N N . VAL A 1 213 ? 25.138 2.994 -15.386 1.00 79.56 213 VAL A N 1
ATOM 1694 C CA . VAL A 1 213 ? 26.276 2.069 -15.310 1.00 79.56 213 VAL A CA 1
ATOM 1695 C C . VAL A 1 213 ? 26.278 1.205 -16.567 1.00 79.56 213 VAL A C 1
ATOM 1697 O O . VAL A 1 213 ? 25.262 0.590 -16.908 1.00 79.56 213 VAL A O 1
ATOM 1700 N N . GLY A 1 214 ? 27.408 1.192 -17.278 1.00 71.44 214 GLY A N 1
ATOM 1701 C CA . GLY A 1 214 ? 27.619 0.310 -18.424 1.00 71.44 214 GLY A CA 1
ATOM 1702 C C . GLY A 1 214 ? 27.688 -1.146 -17.977 1.00 71.44 214 GLY A C 1
ATOM 1703 O O . GLY A 1 214 ? 28.283 -1.454 -16.946 1.00 71.44 214 GLY A O 1
ATOM 1704 N N . LEU A 1 215 ? 27.067 -2.039 -18.741 1.00 63.09 215 LEU A N 1
ATOM 1705 C CA . LEU A 1 215 ? 27.243 -3.473 -18.554 1.00 63.09 215 LEU A CA 1
ATOM 1706 C C . LEU A 1 215 ? 28.536 -3.867 -19.276 1.00 63.09 215 LEU A C 1
ATOM 1708 O O . LEU A 1 215 ? 28.550 -3.925 -20.501 1.00 63.09 215 LEU A O 1
ATOM 1712 N N . SER A 1 216 ? 29.630 -4.057 -18.536 1.00 50.03 216 SER A N 1
ATOM 1713 C CA . SER A 1 216 ? 30.816 -4.718 -19.086 1.00 50.03 216 SER A CA 1
ATOM 1714 C C . SER A 1 216 ? 30.473 -6.182 -19.359 1.00 50.03 216 SER A C 1
ATOM 1716 O O . SER A 1 216 ? 29.879 -6.822 -18.486 1.00 50.03 216 SER A O 1
ATOM 1718 N N . GLU A 1 217 ? 30.812 -6.670 -20.553 1.00 42.09 217 GLU A N 1
ATOM 1719 C CA . GLU A 1 217 ? 30.690 -8.088 -20.928 1.00 42.09 217 GLU A CA 1
ATOM 1720 C C . GLU A 1 217 ? 31.451 -9.023 -19.980 1.00 42.09 217 GLU A C 1
ATOM 1722 O O . GLU A 1 217 ? 32.545 -8.634 -19.502 1.00 42.09 217 GLU A O 1
#

pLDDT: mean 77.82, std 14.76, range [38.19, 96.75]

Foldseek 3Di:
DAPPDLQFWHPWDDKDWDQDPVRWIKMKTWTAHRDPDPPRDIDIDMFGWDADPNDTDTNVVDTHHPDDPPTDDDDDDDDQDDDQLQDQDDDPQKDWDPDDPDDQWGSPVDPSDIDGHDDPDDTDIDGDDDWDDDPPPINPHDDDDDDDDDPAFDAPDWDFDKPDPDPQAIKTWTKHADNVRPRFIKIKIKGGHHWDDDPDDDTDDPRIDIDIDGDDD

Organism: NCBI:txid1447944

Sequence (217 aa):
FNGASMSLLNSTGHADIVQAPDGQWWRVALGVRPQTTGDYNRETFLFPVTWEDEWPVFNHGQPLSTEIPGVLTDQSHLSDFYDDFTSETLDISYYFLRTPYKTFYSLTARPGFLRLNGTHMQSVIGITQHYYSGNRPATRRRSRLCWTGLLQRLIRRKAGATIFYGDFAHNDIGITGSADGSGDRFIVTRTIVVAEQVGPWALTTTNDTITTVGLSE

Secondary structure (DSSP, 8-state):
-TTS-TTS-EEEEEEEEEE-TTS-EEEEEEEE---SSS----EEEEEEEEEETTEEEEGGGPPP-S--TTTSPPP---PPP---S-SSS--TTEEESS--SS--EESSSSTTS-EE---SS---EEE------BSB----------------S-TT-EEEEEEEEETTEEEEEEEEE-TTSS--EEEEEEEE-PPPEETTTEE-S--EEEEEEE---